Protein AF-A0A1R3USF9-F1 (afdb_monomer_lite)

pLDDT: mean 87.61, std 15.1, range [29.69, 98.56]

Foldseek 3Di:
DDDDDPPPDPDDDCPQPPLLLVLLVLQLVLLVVLLVPQVCWAFFWDFVPDHGPTHNQCPLNLQLNLLSLLLSCLSPVDPVSVVSSVVSLLSNLVCLQQQALSLLSNQQRNVLSNVLDPDPDCVSSLVSLLSNLVNQLVQQDPVQLARFGGQRVHDDRQKQFLSSLHRQLVSLVPGPPRDPSSNVSNLSNLVSNLVPQFPLAHGLGMDGSVRDPRPDPDPQFCLQSLLSSLNSVLVCLLSVNDPLPDSSNVSSLDPPADLFHARGNVDDPQTALLSNLSNLLSLLSSLVSRPDVVSSVSSNVSSVVSLCCQSPPAQDPSSNFGWRRWDQDPVGIDTRMGGSSSSSSSSNSSCCSSPSRPSNRD

Structure (mmCIF, N/CA/C/O backbone):
data_AF-A0A1R3USF9-F1
#
_entry.id   AF-A0A1R3USF9-F1
#
loop_
_atom_site.group_PDB
_atom_site.id
_atom_site.type_symbol
_atom_site.label_atom_id
_atom_site.label_alt_id
_atom_site.label_comp_id
_atom_site.label_asym_id
_atom_site.label_entity_id
_atom_site.label_seq_id
_atom_site.pdbx_PDB_ins_code
_atom_site.Cartn_x
_atom_site.Cartn_y
_atom_site.Cartn_z
_atom_site.occupancy
_atom_site.B_iso_or_equiv
_atom_site.auth_seq_id
_atom_site.auth_comp_id
_atom_site.auth_asym_id
_atom_site.auth_atom_id
_atom_site.pdbx_PDB_model_num
ATOM 1 N N . MET A 1 1 ? 24.257 -23.836 39.655 1.00 40.06 1 MET A N 1
ATOM 2 C CA . MET A 1 1 ? 23.508 -22.673 39.138 1.00 40.06 1 MET A CA 1
ATOM 3 C C . MET A 1 1 ? 23.418 -22.829 37.632 1.00 40.06 1 MET A C 1
ATOM 5 O O . MET A 1 1 ? 24.328 -22.418 36.928 1.00 40.06 1 MET A O 1
ATOM 9 N N . GLY A 1 2 ? 22.406 -23.563 37.172 1.00 29.69 2 GLY A N 1
ATOM 10 C CA . GLY A 1 2 ? 22.112 -23.720 35.750 1.00 29.69 2 GLY A CA 1
ATOM 11 C C . GLY A 1 2 ? 21.141 -22.626 35.336 1.00 29.69 2 GLY A C 1
ATOM 12 O O . GLY A 1 2 ? 20.119 -22.446 35.989 1.00 29.69 2 GLY A O 1
ATOM 13 N N . THR A 1 3 ? 21.494 -21.865 34.310 1.00 33.22 3 THR A N 1
ATOM 14 C CA . THR A 1 3 ? 20.609 -20.903 33.660 1.00 33.22 3 THR A CA 1
ATOM 15 C C . THR A 1 3 ? 19.904 -21.615 32.510 1.00 33.22 3 THR A C 1
ATOM 17 O O . THR A 1 3 ? 20.532 -21.999 31.523 1.00 33.22 3 THR A O 1
ATOM 20 N N . GLU A 1 4 ? 18.603 -21.843 32.677 1.00 31.78 4 GLU A N 1
ATOM 21 C CA . GLU A 1 4 ? 17.715 -22.371 31.642 1.00 31.78 4 GLU A CA 1
ATOM 22 C C . GLU A 1 4 ? 17.689 -21.418 30.440 1.00 31.78 4 GLU A C 1
ATOM 24 O O . GLU A 1 4 ? 17.395 -20.227 30.566 1.00 31.78 4 GLU A O 1
ATOM 29 N N . ARG A 1 5 ? 18.017 -21.950 29.259 1.00 32.91 5 ARG A N 1
ATOM 30 C CA . ARG A 1 5 ? 17.657 -21.340 27.979 1.00 32.91 5 ARG A CA 1
ATOM 31 C C . ARG A 1 5 ? 16.210 -21.722 27.707 1.00 32.91 5 ARG A C 1
ATOM 33 O O . ARG A 1 5 ? 15.913 -22.904 27.571 1.00 32.91 5 ARG A O 1
ATOM 40 N N . ASN A 1 6 ? 15.333 -20.730 27.621 1.00 31.12 6 ASN A N 1
ATOM 41 C CA . ASN A 1 6 ? 14.011 -20.922 27.040 1.00 31.12 6 ASN A CA 1
ATOM 42 C C . ASN A 1 6 ? 14.169 -21.098 25.525 1.00 31.12 6 ASN A C 1
ATOM 44 O O . ASN A 1 6 ? 14.187 -20.122 24.776 1.00 31.12 6 ASN A O 1
ATOM 48 N N . ASP A 1 7 ? 14.300 -22.350 25.096 1.00 30.41 7 ASP A N 1
ATOM 49 C CA . ASP A 1 7 ? 14.112 -22.753 23.707 1.00 30.41 7 ASP A CA 1
ATOM 50 C C . ASP A 1 7 ? 12.620 -22.643 23.366 1.00 30.41 7 ASP A C 1
ATOM 52 O O . ASP A 1 7 ? 11.810 -23.510 23.702 1.00 30.41 7 ASP A O 1
ATOM 56 N N . PHE A 1 8 ? 12.242 -21.564 22.678 1.00 31.56 8 PHE A N 1
ATOM 57 C CA . PHE A 1 8 ? 10.963 -21.488 21.978 1.00 31.56 8 PHE A CA 1
ATOM 58 C C . PHE A 1 8 ? 11.024 -22.401 20.751 1.00 31.56 8 PHE A C 1
ATOM 60 O O . PHE A 1 8 ? 11.370 -21.991 19.645 1.00 31.56 8 PHE A O 1
ATOM 67 N N . THR A 1 9 ? 10.690 -23.669 20.959 1.00 30.59 9 THR A N 1
ATOM 68 C CA . THR A 1 9 ? 10.385 -24.597 19.874 1.00 30.59 9 THR A CA 1
ATOM 69 C C . THR A 1 9 ? 8.968 -24.314 19.381 1.00 30.59 9 THR A C 1
ATOM 71 O O . THR A 1 9 ? 7.980 -24.611 20.047 1.00 30.59 9 THR A O 1
ATOM 74 N N . VAL A 1 10 ? 8.858 -23.717 18.193 1.00 37.78 10 VAL A N 1
ATOM 75 C CA . VAL A 1 10 ? 7.588 -23.613 17.465 1.00 37.78 10 VAL A CA 1
ATOM 76 C C . VAL A 1 10 ? 7.291 -24.989 16.869 1.00 37.78 10 VAL A C 1
ATOM 78 O O . VAL A 1 10 ? 7.739 -25.314 15.773 1.00 37.78 10 VAL A O 1
ATOM 81 N N . SER A 1 11 ? 6.588 -25.826 17.632 1.00 32.28 11 SER A N 1
ATOM 82 C CA . SER A 1 11 ? 5.926 -27.024 17.108 1.00 32.28 11 SER A CA 1
ATOM 83 C C . SER A 1 11 ? 4.476 -26.705 16.754 1.00 32.28 11 SER A C 1
ATOM 85 O O . SER A 1 11 ? 3.826 -25.899 17.416 1.00 32.28 11 SER A O 1
ATOM 87 N N . GLY A 1 12 ? 4.015 -27.307 15.658 1.00 37.16 12 GLY A N 1
ATOM 88 C CA . GLY A 1 12 ? 2.762 -27.002 14.985 1.00 37.16 12 GLY A CA 1
ATOM 89 C C . GLY A 1 12 ? 1.517 -27.250 15.833 1.00 37.16 12 GLY A C 1
ATOM 90 O O . GLY A 1 12 ? 1.203 -28.383 16.165 1.00 37.16 12 GLY A O 1
ATOM 91 N N . ASP A 1 13 ? 0.837 -26.150 16.128 1.00 33.81 13 ASP A N 1
ATOM 92 C CA . ASP A 1 13 ? -0.614 -25.954 16.149 1.00 33.81 13 ASP A CA 1
ATOM 93 C C . ASP A 1 13 ? -0.773 -24.430 16.244 1.00 33.81 13 ASP A C 1
ATOM 95 O O . ASP A 1 13 ? -0.615 -23.837 17.313 1.00 33.81 13 ASP A O 1
ATOM 99 N N . VAL A 1 14 ? -0.921 -23.750 15.099 1.00 43.66 14 VAL A N 1
ATOM 100 C CA . VAL A 1 14 ? -0.893 -22.277 15.045 1.00 43.66 14 VAL A CA 1
ATOM 101 C C . VAL A 1 14 ? -2.221 -21.744 15.571 1.00 43.66 14 VAL A C 1
ATOM 103 O O . VAL A 1 14 ? -3.125 -21.394 14.821 1.00 43.66 14 VAL A O 1
ATOM 106 N N . CYS A 1 15 ? -2.350 -21.686 16.893 1.00 46.53 15 CYS A N 1
ATOM 107 C CA . CYS A 1 15 ? -3.298 -20.783 17.514 1.00 46.53 15 CYS A CA 1
ATOM 108 C C . CYS A 1 15 ? -2.784 -19.368 17.232 1.00 46.53 15 CYS A C 1
ATOM 110 O O . CYS A 1 15 ? -1.814 -18.916 17.848 1.00 46.53 15 CYS A O 1
ATOM 112 N N . SER A 1 16 ? -3.380 -18.706 16.239 1.00 60.62 16 SER A N 1
ATOM 113 C CA . SER A 1 16 ? -3.098 -17.314 15.904 1.00 60.62 16 SER A CA 1
ATOM 114 C C . SER A 1 16 ? -3.071 -16.475 17.180 1.00 60.62 16 SER A C 1
ATOM 116 O O . SER A 1 16 ? -3.964 -16.608 18.026 1.00 60.62 16 SER A O 1
ATOM 118 N N . PRO A 1 17 ? -2.046 -15.634 17.390 1.00 81.38 17 PRO A N 1
ATOM 119 C CA . PRO A 1 17 ? -1.859 -15.032 18.694 1.00 81.38 17 PRO A CA 1
ATOM 120 C C . PRO A 1 17 ? -3.033 -14.102 19.020 1.00 81.38 17 PRO A C 1
ATOM 122 O O . PRO A 1 17 ? -3.248 -13.098 18.347 1.00 81.38 17 PRO A O 1
ATOM 125 N N . LEU A 1 18 ? -3.770 -14.409 20.095 1.00 86.12 18 LEU A N 1
ATOM 126 C CA . LEU A 1 18 ? -4.996 -13.704 20.510 1.00 86.12 18 LEU A CA 1
ATOM 127 C C . LEU A 1 18 ? -4.855 -12.174 20.593 1.00 86.12 18 LEU A C 1
ATOM 129 O O . LEU A 1 18 ? -5.838 -11.446 20.474 1.00 86.12 18 LEU A O 1
ATOM 133 N N . TRP A 1 19 ? -3.642 -11.667 20.822 1.00 92.06 19 TRP A N 1
ATOM 134 C CA . TRP A 1 19 ? -3.374 -10.231 20.827 1.00 92.06 19 TRP A CA 1
ATOM 135 C C . TRP A 1 19 ? -3.530 -9.587 19.443 1.00 92.06 19 TRP A C 1
ATOM 137 O O . TRP A 1 19 ? -3.965 -8.441 19.375 1.00 92.06 19 TRP A O 1
ATOM 147 N N . ALA A 1 20 ? -3.171 -10.295 18.367 1.00 93.88 20 ALA A N 1
ATOM 148 C CA . ALA A 1 20 ? -3.180 -9.767 17.006 1.00 93.88 20 ALA A CA 1
ATOM 149 C C . ALA A 1 20 ? -4.615 -9.626 16.520 1.00 93.88 20 ALA A C 1
ATOM 151 O O . ALA A 1 20 ? -4.990 -8.561 16.039 1.00 93.88 20 ALA A O 1
ATOM 152 N N . GLY A 1 21 ? -5.438 -10.648 16.781 1.00 94.31 21 GLY A N 1
ATOM 153 C CA . GLY A 1 21 ? -6.879 -10.594 16.545 1.00 94.31 21 GLY A CA 1
ATOM 154 C C . GLY A 1 21 ? -7.537 -9.420 17.276 1.00 94.31 21 GLY A C 1
ATOM 155 O O . GLY A 1 21 ? -8.214 -8.621 16.643 1.00 94.31 21 GLY A O 1
ATOM 156 N N . ARG A 1 22 ? -7.261 -9.230 18.577 1.00 93.62 22 ARG A N 1
ATOM 157 C CA . ARG A 1 22 ? -7.820 -8.093 19.337 1.00 93.62 22 ARG A CA 1
ATOM 158 C C . ARG A 1 22 ? -7.393 -6.728 18.795 1.00 93.62 22 ARG A C 1
ATOM 160 O O . ARG A 1 22 ? -8.217 -5.821 18.735 1.00 93.62 22 ARG A O 1
ATOM 167 N N . ALA A 1 23 ? -6.121 -6.571 18.427 1.00 95.12 23 ALA A N 1
ATOM 168 C CA . ALA A 1 23 ? -5.626 -5.325 17.845 1.00 95.12 23 ALA A CA 1
ATOM 169 C C . ALA A 1 23 ? -6.285 -5.044 16.484 1.00 95.12 23 ALA A C 1
ATOM 171 O O . ALA A 1 23 ? -6.718 -3.920 16.232 1.00 95.12 23 ALA A O 1
ATOM 172 N N . LEU A 1 24 ? -6.425 -6.077 15.646 1.00 96.56 24 LEU A N 1
ATOM 173 C CA . LEU A 1 24 ? -7.111 -5.986 14.360 1.00 96.56 24 LEU A CA 1
ATOM 174 C C . LEU A 1 24 ? -8.584 -5.603 14.545 1.00 96.56 24 LEU A C 1
ATOM 176 O O . LEU A 1 24 ? -9.052 -4.664 13.909 1.00 96.56 24 LEU A O 1
ATOM 180 N N . ASP A 1 25 ? -9.299 -6.267 15.452 1.00 95.06 25 ASP A N 1
ATOM 181 C CA . ASP A 1 25 ? -10.714 -5.996 15.723 1.00 95.06 25 ASP A CA 1
ATOM 182 C C . ASP A 1 25 ? -10.932 -4.555 16.229 1.00 95.06 25 ASP A C 1
ATOM 184 O O . ASP A 1 25 ? -11.886 -3.886 15.817 1.00 95.06 25 ASP A O 1
ATOM 188 N N . GLY A 1 26 ? -10.020 -4.035 17.062 1.00 95.00 26 GLY A N 1
ATOM 189 C CA . GLY A 1 26 ? -10.019 -2.632 17.490 1.00 95.00 26 GLY A CA 1
ATOM 190 C C . GLY A 1 26 ? -9.879 -1.666 16.310 1.00 95.00 26 GLY A C 1
ATOM 191 O O . GLY A 1 26 ? -10.729 -0.791 16.120 1.00 95.00 26 GLY A O 1
ATOM 192 N N . LEU A 1 27 ? -8.870 -1.891 15.465 1.00 96.25 27 LEU A N 1
ATOM 193 C CA . LEU A 1 27 ? -8.591 -1.060 14.294 1.00 96.25 27 LEU A CA 1
ATOM 194 C C . LEU A 1 27 ? -9.762 -1.064 13.297 1.00 96.25 27 LEU A C 1
ATOM 196 O O . LEU A 1 27 ? -10.206 -0.011 12.839 1.00 96.25 27 LEU A O 1
ATOM 200 N N . LEU A 1 28 ? -10.342 -2.235 13.016 1.00 96.75 28 LEU A N 1
ATOM 201 C CA . LEU A 1 28 ? -11.493 -2.380 12.115 1.00 96.75 28 LEU A CA 1
ATOM 202 C C . LEU A 1 28 ? -12.791 -1.799 12.699 1.00 96.75 28 LEU A C 1
ATOM 204 O O . LEU A 1 28 ? -13.669 -1.341 11.955 1.00 96.75 28 LEU A O 1
ATOM 208 N N . SER A 1 29 ? -12.914 -1.759 14.026 1.00 94.88 29 SER A N 1
ATOM 209 C CA . SER A 1 29 ? -13.986 -1.016 14.694 1.00 94.88 29 SER A CA 1
ATOM 210 C C . SER A 1 29 ? -13.829 0.492 14.467 1.00 94.88 29 SER A C 1
ATOM 212 O O . SER A 1 29 ? -14.820 1.175 14.200 1.00 94.88 29 SER A O 1
ATOM 214 N N . GLY A 1 30 ? -12.595 1.010 14.499 1.00 93.56 30 GLY A N 1
ATOM 215 C CA . GLY A 1 30 ? -12.256 2.379 14.094 1.00 93.56 30 GLY A CA 1
ATOM 216 C C . GLY A 1 30 ? -12.623 2.677 12.639 1.00 93.56 30 GLY A C 1
ATOM 217 O O . GLY A 1 30 ? -13.315 3.658 12.364 1.00 93.56 30 GLY A O 1
ATOM 218 N N . VAL A 1 31 ? -12.268 1.773 11.719 1.00 94.81 31 VAL A N 1
ATOM 219 C CA . VAL A 1 31 ? -12.659 1.844 10.296 1.00 94.81 31 VAL A CA 1
ATOM 220 C C . VAL A 1 31 ? -14.175 1.941 10.142 1.00 94.81 31 VAL A C 1
ATOM 222 O O . VAL A 1 31 ? -14.661 2.751 9.357 1.00 94.81 31 VAL A O 1
ATOM 225 N N . THR A 1 32 ? -14.938 1.168 10.917 1.00 94.56 32 THR A N 1
ATOM 226 C CA . THR A 1 32 ? -16.408 1.200 10.875 1.00 94.56 32 THR A CA 1
ATOM 227 C C . THR A 1 32 ? -16.971 2.548 11.313 1.00 94.56 32 THR A C 1
ATOM 229 O O . THR A 1 32 ? -17.840 3.089 10.627 1.00 94.56 32 THR A O 1
ATOM 232 N N . ARG A 1 33 ? -16.437 3.131 12.396 1.00 92.50 33 ARG A N 1
ATOM 233 C CA . ARG A 1 33 ? -16.822 4.480 12.846 1.00 92.50 33 ARG A CA 1
ATOM 234 C C . ARG A 1 33 ? -16.482 5.539 11.798 1.00 92.50 33 ARG A C 1
ATOM 236 O O . ARG A 1 33 ? -17.339 6.345 11.451 1.00 92.50 33 ARG A O 1
ATOM 243 N N . SER A 1 34 ? -15.263 5.505 11.258 1.00 92.44 34 SER A N 1
ATOM 244 C CA . SER A 1 34 ? -14.810 6.457 10.239 1.00 92.44 34 SER A CA 1
ATOM 245 C C . SER A 1 34 ? -15.636 6.353 8.955 1.00 92.44 34 SER A C 1
ATOM 247 O O . SER A 1 34 ? -16.053 7.372 8.417 1.00 92.44 34 SER A O 1
ATOM 249 N N . HIS A 1 35 ? -15.935 5.139 8.481 1.00 93.94 35 HIS A N 1
ATOM 250 C CA . HIS A 1 35 ? -16.692 4.933 7.244 1.00 93.94 35 HIS A CA 1
ATOM 251 C C . HIS A 1 35 ? -18.083 5.578 7.286 1.00 93.94 35 HIS A C 1
ATOM 253 O O . HIS A 1 35 ? -18.495 6.183 6.298 1.00 93.94 35 HIS A O 1
ATOM 259 N N . ALA A 1 36 ? -18.772 5.511 8.430 1.00 90.56 36 ALA A N 1
ATOM 260 C CA . ALA A 1 36 ? -20.096 6.109 8.601 1.00 90.56 36 ALA A CA 1
ATOM 261 C C . ALA A 1 36 ? -20.099 7.647 8.491 1.00 90.56 36 ALA A C 1
ATOM 263 O O . ALA A 1 36 ? -21.109 8.211 8.086 1.00 90.56 36 ALA A O 1
ATOM 264 N N . GLY A 1 37 ? -18.991 8.317 8.833 1.00 89.38 37 GLY A N 1
ATOM 265 C CA . GLY A 1 37 ? -18.880 9.783 8.840 1.00 89.38 37 GLY A CA 1
ATOM 266 C C . GLY A 1 37 ? -18.173 10.395 7.626 1.00 89.38 37 GLY A C 1
ATOM 267 O O . GLY A 1 37 ? -17.934 11.597 7.607 1.00 89.38 37 GLY A O 1
ATOM 268 N N . LEU A 1 38 ? -17.776 9.590 6.635 1.00 92.62 38 LEU A N 1
ATOM 269 C CA . LEU A 1 38 ? -16.998 10.066 5.485 1.00 92.62 38 LEU A CA 1
ATOM 270 C C . LEU A 1 38 ? -17.853 10.499 4.285 1.00 92.62 38 LEU A C 1
ATOM 272 O O . LEU A 1 38 ? -17.296 11.039 3.330 1.00 92.62 38 LEU A O 1
ATOM 276 N N . ASP A 1 39 ? -19.168 10.263 4.296 1.00 89.06 39 ASP A N 1
ATOM 277 C CA . ASP A 1 39 ? -20.106 10.653 3.227 1.00 89.06 39 ASP A CA 1
ATOM 278 C C . ASP A 1 39 ? -19.622 10.276 1.810 1.00 89.06 39 ASP A C 1
ATOM 280 O O . ASP A 1 39 ? -19.634 11.078 0.872 1.00 89.06 39 ASP A O 1
ATOM 284 N N . GLY A 1 40 ? -19.115 9.047 1.657 1.00 88.56 40 GLY A N 1
ATOM 285 C CA . GLY A 1 40 ? -18.588 8.531 0.386 1.00 88.56 40 GLY A CA 1
ATOM 286 C C . GLY A 1 40 ? -17.229 9.107 -0.035 1.00 88.56 40 GLY A C 1
ATOM 287 O O . GLY A 1 40 ? -16.750 8.821 -1.132 1.00 88.56 40 GLY A O 1
ATOM 288 N N . ARG A 1 41 ? -16.585 9.914 0.813 1.00 96.19 41 ARG A N 1
ATOM 289 C CA . ARG A 1 41 ? -15.216 10.401 0.609 1.00 96.19 41 ARG A CA 1
ATOM 290 C C . ARG A 1 41 ? -14.198 9.387 1.122 1.00 96.19 41 ARG A C 1
ATOM 292 O O . ARG A 1 41 ? -14.487 8.506 1.925 1.00 96.19 41 ARG A O 1
ATOM 299 N N . PHE A 1 42 ? -12.964 9.559 0.676 1.00 97.81 42 PHE A N 1
ATOM 300 C CA . PHE A 1 42 ? -11.831 8.741 1.078 1.00 97.81 42 PHE A CA 1
ATOM 301 C C . PHE A 1 42 ? -10.963 9.504 2.083 1.00 97.81 42 PHE A C 1
ATOM 303 O O . PHE A 1 42 ? -10.598 10.648 1.793 1.00 97.81 42 PHE A O 1
ATOM 310 N N . PRO A 1 43 ? -10.596 8.905 3.223 1.00 96.94 43 PRO A N 1
ATOM 311 C CA . PRO A 1 43 ? -9.715 9.534 4.195 1.00 96.94 43 PRO A CA 1
ATOM 312 C C . PRO A 1 43 ? -8.268 9.579 3.680 1.00 96.94 43 PRO A C 1
ATOM 314 O O . PRO A 1 43 ? -7.842 8.718 2.909 1.00 96.94 43 PRO A O 1
ATOM 317 N N . LEU A 1 44 ? -7.511 10.592 4.105 1.00 95.25 44 LEU A N 1
ATOM 318 C CA . LEU A 1 44 ? -6.060 10.673 3.911 1.00 95.25 44 LEU A CA 1
ATOM 319 C C . LEU A 1 44 ? -5.354 10.609 5.266 1.00 95.25 44 LEU A C 1
ATOM 321 O O . LEU A 1 44 ? -4.651 9.645 5.557 1.00 95.25 44 LEU A O 1
ATOM 325 N N . TYR A 1 45 ? -5.553 11.637 6.088 1.00 95.06 45 TYR A N 1
ATOM 326 C CA . TYR A 1 45 ? -4.981 11.745 7.425 1.00 95.06 45 TYR A CA 1
ATOM 327 C C . TYR A 1 45 ? -5.872 12.611 8.320 1.00 95.06 45 TYR A C 1
ATOM 329 O O . TYR A 1 45 ? -6.726 13.353 7.824 1.00 95.06 45 TYR A O 1
ATOM 337 N N . ARG A 1 46 ? -5.657 12.543 9.630 1.00 93.12 46 ARG A N 1
ATOM 338 C CA . ARG A 1 46 ? -6.242 13.461 10.612 1.00 93.12 46 ARG A CA 1
ATOM 339 C C . ARG A 1 46 ? -5.278 13.713 11.756 1.00 93.12 46 ARG A C 1
ATOM 341 O O . ARG A 1 46 ? -4.488 12.842 12.107 1.00 93.12 46 ARG A O 1
ATOM 348 N N . THR A 1 47 ? -5.381 14.876 12.376 1.00 88.88 47 THR A N 1
ATOM 349 C CA . THR A 1 47 ? -4.817 15.085 13.713 1.00 88.88 47 THR A CA 1
ATOM 350 C C . THR A 1 47 ? -5.785 14.500 14.737 1.00 88.88 47 THR A C 1
ATOM 352 O O . THR A 1 47 ? -7.001 14.574 14.550 1.00 88.88 47 THR A O 1
ATOM 355 N N . VAL A 1 48 ? -5.273 13.917 15.823 1.00 81.00 48 VAL A N 1
ATOM 356 C CA . VAL A 1 48 ? -6.121 13.364 16.891 1.00 81.00 48 VAL A CA 1
ATOM 357 C C . VAL A 1 48 ? -7.091 14.437 17.403 1.00 81.00 48 VAL A C 1
ATOM 359 O O . VAL A 1 48 ? -6.681 15.548 17.736 1.00 81.00 48 VAL A O 1
ATOM 362 N N . GLY A 1 49 ? -8.384 14.105 17.446 1.00 81.62 49 GLY A N 1
ATOM 363 C CA . GLY A 1 49 ? -9.452 15.027 17.849 1.00 81.62 49 GLY A CA 1
ATOM 364 C C . GLY A 1 49 ? -9.984 15.942 16.738 1.00 81.62 49 GLY A C 1
ATOM 365 O O . GLY A 1 49 ? -10.855 16.762 17.016 1.00 81.62 49 GLY A O 1
ATOM 366 N N . GLN A 1 50 ? -9.495 15.812 15.501 1.00 89.94 50 GLN A N 1
ATOM 367 C CA . GLN A 1 50 ? -9.995 16.535 14.328 1.00 89.94 50 GLN A CA 1
ATOM 368 C C . GLN A 1 50 ? -10.639 15.591 13.304 1.00 89.94 50 GLN A C 1
ATOM 370 O O . GLN A 1 50 ? -10.403 14.379 13.306 1.00 89.94 50 GLN A O 1
ATOM 375 N N . ASP A 1 51 ? -11.436 16.168 12.404 1.00 91.75 51 ASP A N 1
ATOM 376 C CA . ASP A 1 51 ? -12.030 15.447 11.280 1.00 91.75 51 ASP A CA 1
ATOM 377 C C . ASP A 1 51 ? -10.972 14.980 10.271 1.00 91.75 51 ASP A C 1
ATOM 379 O O . ASP A 1 51 ? -9.883 15.547 10.142 1.00 91.75 51 ASP A O 1
ATOM 383 N N . TRP A 1 52 ? -11.323 13.949 9.500 1.00 94.94 52 TRP A N 1
ATOM 384 C CA . TRP A 1 52 ? -10.486 13.463 8.410 1.00 94.94 52 TRP A CA 1
ATOM 385 C C . TRP A 1 52 ? -10.315 14.508 7.311 1.00 94.94 52 TRP A C 1
ATOM 387 O O . TRP A 1 52 ? -11.275 14.917 6.650 1.00 94.94 52 TRP A O 1
ATOM 397 N N . VAL A 1 53 ? -9.057 14.820 6.999 1.00 95.19 53 VAL A N 1
ATOM 398 C CA . VAL A 1 53 ? -8.719 15.371 5.690 1.00 95.19 53 VAL A CA 1
ATOM 399 C C . VAL A 1 53 ? -9.021 14.286 4.664 1.00 95.19 53 VAL A C 1
ATOM 401 O O . VAL A 1 53 ? -8.455 13.193 4.706 1.00 95.19 53 VAL A O 1
ATOM 404 N N . SER A 1 54 ? -9.952 14.572 3.755 1.00 96.12 54 SER A N 1
ATOM 405 C CA . SER A 1 54 ? -10.518 13.572 2.849 1.00 96.12 54 SER A CA 1
ATOM 406 C C . SER A 1 54 ? -10.604 14.057 1.403 1.00 96.12 54 SER A C 1
ATOM 408 O O . SER A 1 54 ? -10.766 15.246 1.112 1.00 96.12 54 SER A O 1
ATOM 410 N N . SER A 1 55 ? -10.554 13.115 0.465 1.00 95.31 55 SER A N 1
ATOM 411 C CA . SER A 1 55 ? -10.652 13.339 -0.977 1.00 95.31 55 SER A CA 1
ATOM 412 C C . SER A 1 55 ? -11.918 12.712 -1.543 1.00 95.31 55 SER A C 1
ATOM 414 O O . SER A 1 55 ? -12.282 11.596 -1.190 1.00 95.31 55 SER A O 1
ATOM 416 N N . ARG A 1 56 ? -12.556 13.392 -2.502 1.00 95.12 56 ARG A N 1
ATOM 417 C CA . ARG A 1 56 ? -13.684 12.816 -3.257 1.00 95.12 56 ARG A CA 1
ATOM 418 C C . ARG A 1 56 ? -13.273 11.644 -4.144 1.00 95.12 56 ARG A C 1
ATOM 420 O O . ARG A 1 56 ? -14.102 10.807 -4.455 1.00 95.12 56 ARG A O 1
ATOM 427 N N . ARG A 1 57 ? -12.014 11.617 -4.588 1.00 94.38 57 ARG A N 1
ATOM 428 C CA . ARG A 1 57 ? -11.509 10.605 -5.524 1.00 94.38 57 ARG A CA 1
ATOM 429 C C . ARG A 1 57 ? -10.550 9.618 -4.872 1.00 94.38 57 ARG A C 1
ATOM 431 O O . ARG A 1 57 ? -10.044 8.778 -5.581 1.00 94.38 57 ARG A O 1
ATOM 438 N N . GLY A 1 58 ? -10.206 9.714 -3.589 1.00 94.62 58 GLY A N 1
ATOM 439 C CA . GLY A 1 58 ? -9.210 8.803 -2.996 1.00 94.62 58 GLY A CA 1
ATOM 440 C C . GLY A 1 58 ? -7.781 9.313 -2.977 1.00 94.62 58 GLY A C 1
ATOM 441 O O . GLY A 1 58 ? -7.096 9.093 -1.990 1.00 94.62 58 GLY A O 1
ATOM 442 N N . SER A 1 59 ? -7.342 10.059 -3.998 1.00 94.44 59 SER A N 1
ATOM 443 C CA . SER A 1 59 ? -5.904 10.330 -4.186 1.00 94.44 59 SER A CA 1
ATOM 444 C C . SER A 1 59 ? -5.107 9.015 -4.325 1.00 94.44 59 SER A C 1
ATOM 446 O O . SER A 1 59 ? -5.688 7.958 -4.570 1.00 94.44 59 SER A O 1
ATOM 448 N N . TRP A 1 60 ? -3.785 9.059 -4.154 1.00 94.19 60 TRP A N 1
ATOM 449 C CA . TRP A 1 60 ? -2.920 7.873 -4.159 1.00 94.19 60 TRP A CA 1
ATOM 450 C C . TRP A 1 60 ? -3.242 6.873 -3.030 1.00 94.19 60 TRP A C 1
ATOM 452 O O . TRP A 1 60 ? -2.895 5.702 -3.135 1.00 94.19 60 TRP A O 1
ATOM 462 N N . THR A 1 61 ? -3.938 7.310 -1.974 1.00 96.19 61 THR A N 1
ATOM 463 C CA . THR A 1 61 ? -4.280 6.495 -0.796 1.00 96.19 61 THR A CA 1
ATOM 464 C C . THR A 1 61 ? -5.609 5.747 -0.917 1.00 96.19 61 THR A C 1
ATOM 466 O O . THR A 1 61 ? -5.959 4.972 -0.026 1.00 96.19 61 THR A O 1
ATOM 469 N N . GLY A 1 62 ? -6.370 5.954 -2.000 1.00 97.62 62 GLY A N 1
ATOM 470 C CA . GLY A 1 62 ? -7.693 5.342 -2.171 1.00 97.62 62 GLY A CA 1
ATOM 471 C C . GLY A 1 62 ? -7.666 3.809 -2.116 1.00 97.62 62 GLY A C 1
ATOM 472 O O . GLY A 1 62 ? -8.579 3.194 -1.559 1.00 97.62 62 GLY A O 1
ATOM 473 N N . GLY A 1 63 ? -6.587 3.199 -2.618 1.00 98.00 63 GLY A N 1
ATOM 474 C CA . GLY A 1 63 ? -6.369 1.752 -2.548 1.00 98.00 63 GLY A CA 1
ATOM 475 C C . GLY A 1 63 ? -6.229 1.228 -1.118 1.00 98.00 63 GLY A C 1
ATOM 476 O O . GLY A 1 63 ? -6.792 0.187 -0.801 1.00 98.00 63 GLY A O 1
ATOM 477 N N . MET A 1 64 ? -5.570 1.978 -0.228 1.00 98.25 64 MET A N 1
ATOM 478 C CA . MET A 1 64 ? -5.382 1.606 1.181 1.00 98.25 64 MET A CA 1
ATOM 479 C C . MET A 1 64 ? -6.693 1.646 1.961 1.00 98.25 64 MET A C 1
ATOM 481 O O . MET A 1 64 ? -7.000 0.712 2.698 1.00 98.25 64 MET A O 1
ATOM 485 N N . TRP A 1 65 ? -7.508 2.688 1.756 1.00 98.56 65 TRP A N 1
ATOM 486 C CA . TRP A 1 65 ? -8.843 2.742 2.358 1.00 98.56 65 TRP A CA 1
ATOM 487 C C . TRP A 1 65 ? -9.709 1.572 1.888 1.00 98.56 65 TRP A C 1
ATOM 489 O O . TRP A 1 65 ? -10.326 0.877 2.690 1.00 98.56 65 TRP A O 1
ATOM 499 N N . THR A 1 66 ? -9.702 1.308 0.583 1.00 98.38 66 THR A N 1
ATOM 500 C CA . THR A 1 66 ? -10.430 0.180 -0.006 1.00 98.38 66 THR A CA 1
ATOM 501 C C . THR A 1 66 ? -9.931 -1.156 0.551 1.00 98.38 66 THR A C 1
ATOM 503 O O . THR A 1 66 ? -10.732 -2.023 0.892 1.00 98.38 66 THR A O 1
ATOM 506 N N . GLY A 1 67 ? -8.615 -1.313 0.703 1.00 98.19 67 GLY A N 1
ATOM 507 C CA . GLY A 1 67 ? -7.991 -2.482 1.314 1.00 98.19 67 GLY A CA 1
ATOM 508 C C . GLY A 1 67 ? -8.424 -2.698 2.766 1.00 98.19 67 GLY A C 1
ATOM 509 O O . GLY A 1 67 ? -8.777 -3.818 3.124 1.00 98.19 67 GLY A O 1
ATOM 510 N N . LEU A 1 68 ? -8.505 -1.640 3.583 1.00 98.19 68 LEU A N 1
ATOM 511 C CA . LEU A 1 68 ? -9.046 -1.721 4.949 1.00 98.19 68 LEU A CA 1
ATOM 512 C C . LEU A 1 68 ? -10.484 -2.245 4.971 1.00 98.19 68 LEU A C 1
ATOM 514 O O . LEU A 1 68 ? -10.826 -3.089 5.800 1.00 98.19 68 LEU A O 1
ATOM 518 N N . LEU A 1 69 ? -11.327 -1.784 4.043 1.00 98.44 69 LEU A N 1
ATOM 519 C CA . LEU A 1 69 ? -12.705 -2.265 3.936 1.00 98.44 69 LEU A CA 1
ATOM 520 C C . LEU A 1 69 ? -12.764 -3.739 3.513 1.00 98.44 69 LEU A C 1
ATOM 522 O O . LEU A 1 69 ? -13.611 -4.469 4.029 1.00 98.44 69 LEU A O 1
ATOM 526 N N . TRP A 1 70 ? -11.855 -4.201 2.647 1.00 98.44 70 TRP A N 1
ATOM 527 C CA . TRP A 1 70 ? -11.741 -5.622 2.303 1.00 98.44 70 TRP A CA 1
ATOM 528 C C . TRP A 1 70 ? -11.250 -6.479 3.468 1.00 98.44 70 TRP A C 1
ATOM 530 O O . TRP A 1 70 ? -11.832 -7.533 3.708 1.00 98.44 70 TRP A O 1
ATOM 540 N N . ILE A 1 71 ? -10.254 -6.024 4.237 1.00 98.50 71 ILE A N 1
ATOM 541 C CA . ILE A 1 71 ? -9.803 -6.719 5.456 1.00 98.50 71 ILE A CA 1
ATOM 542 C C . ILE A 1 71 ? -10.959 -6.819 6.461 1.00 98.50 71 ILE A C 1
ATOM 544 O O . ILE A 1 71 ? -11.195 -7.881 7.033 1.00 98.50 71 ILE A O 1
ATOM 548 N N . ARG A 1 72 ? -11.757 -5.755 6.620 1.00 97.81 72 ARG A N 1
ATOM 549 C CA . ARG A 1 72 ? -12.970 -5.789 7.451 1.00 97.81 72 ARG A CA 1
ATOM 550 C C . ARG A 1 72 ? -14.000 -6.801 6.949 1.00 97.81 72 ARG A C 1
ATOM 552 O O . ARG A 1 72 ? -14.588 -7.527 7.750 1.00 97.81 72 ARG A O 1
ATOM 559 N N . ALA A 1 73 ? -14.235 -6.847 5.640 1.00 97.69 73 ALA A N 1
ATOM 560 C CA . ALA A 1 73 ? -15.159 -7.798 5.033 1.00 97.69 73 ALA A CA 1
ATOM 561 C C . ALA A 1 73 ? -14.689 -9.250 5.229 1.00 97.69 73 ALA A C 1
ATOM 563 O O . ALA A 1 73 ? -15.488 -10.093 5.628 1.00 97.69 73 ALA A O 1
ATOM 56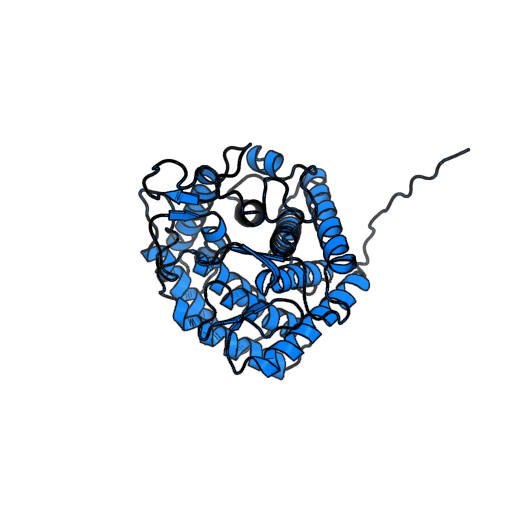4 N N . LEU A 1 74 ? -13.392 -9.517 5.044 1.00 96.75 74 LEU A N 1
ATOM 565 C CA . LEU A 1 74 ? -12.759 -10.810 5.322 1.00 96.75 74 LEU A CA 1
ATOM 566 C C . LEU A 1 74 ? -12.919 -11.222 6.786 1.00 96.75 74 LEU A C 1
ATOM 568 O O . LEU A 1 74 ? -13.316 -12.347 7.070 1.00 96.75 74 LEU A O 1
ATOM 572 N N . ARG A 1 75 ? -12.653 -10.295 7.712 1.00 95.62 75 ARG A N 1
ATOM 573 C CA . ARG A 1 75 ? -12.697 -10.562 9.153 1.00 95.62 75 ARG A CA 1
ATOM 574 C C . ARG A 1 75 ? -14.107 -10.832 9.673 1.00 95.62 75 ARG A C 1
ATOM 576 O O . ARG A 1 75 ? -14.286 -11.671 10.547 1.00 95.62 75 ARG A O 1
ATOM 583 N N . SER A 1 76 ? -15.095 -10.093 9.176 1.00 95.12 76 SER A N 1
ATOM 584 C CA . SER A 1 76 ? -16.471 -10.148 9.690 1.00 95.12 76 SER A CA 1
ATOM 585 C C . SER A 1 76 ? -17.368 -11.156 8.975 1.00 95.12 76 SER A C 1
ATOM 587 O O . SER A 1 76 ? -18.337 -11.622 9.568 1.00 95.12 76 SER A O 1
ATOM 589 N N . GLY A 1 77 ? 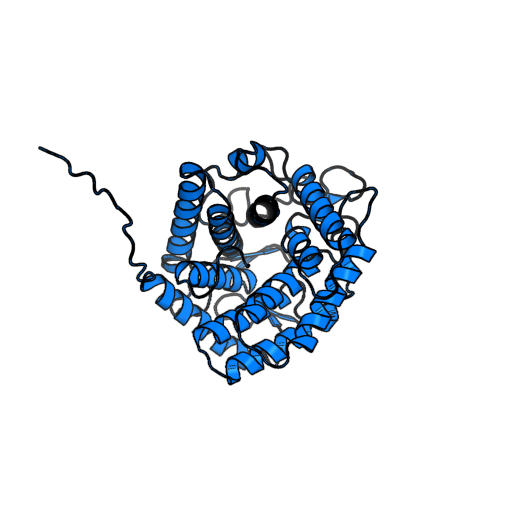-17.107 -11.444 7.695 1.00 94.06 77 GLY A N 1
ATOM 590 C CA . GLY A 1 77 ? -18.020 -12.211 6.844 1.00 94.06 77 GLY A CA 1
ATOM 591 C C . GLY A 1 77 ? -19.366 -11.521 6.569 1.00 94.06 77 GLY A C 1
ATOM 592 O O . GLY A 1 77 ? -20.248 -12.136 5.975 1.00 94.06 77 GLY A O 1
ATOM 593 N N . ASP A 1 78 ? -19.543 -10.261 6.984 1.00 96.00 78 ASP A N 1
ATOM 594 C CA . ASP A 1 78 ? -20.811 -9.539 6.866 1.00 96.00 78 ASP A CA 1
ATOM 595 C C . ASP A 1 78 ? -21.052 -9.085 5.409 1.00 96.00 78 ASP A C 1
ATOM 597 O O . ASP A 1 78 ? -20.235 -8.331 4.856 1.00 96.00 78 ASP A O 1
ATOM 601 N N . PRO A 1 79 ? -22.179 -9.474 4.775 1.00 95.81 79 PRO A N 1
ATOM 602 C CA . PRO A 1 79 ? -22.545 -9.013 3.437 1.00 95.81 79 PRO A CA 1
ATOM 603 C C . PRO A 1 79 ? -22.577 -7.485 3.278 1.00 95.81 79 PRO A C 1
ATOM 605 O O . PRO A 1 79 ? -22.257 -6.980 2.199 1.00 95.81 79 PRO A O 1
ATOM 608 N N . LEU A 1 80 ? -22.914 -6.730 4.330 1.00 96.12 80 LEU A N 1
ATOM 609 C CA . LEU A 1 80 ? -22.881 -5.267 4.307 1.00 96.12 80 LEU A CA 1
ATOM 610 C C . LEU A 1 80 ? -21.449 -4.745 4.153 1.00 96.12 80 LEU A C 1
ATOM 612 O O . LEU A 1 80 ? -21.204 -3.849 3.343 1.00 96.12 80 LEU A O 1
ATOM 616 N N . HIS A 1 81 ? -20.487 -5.321 4.879 1.00 97.25 81 HIS A N 1
ATOM 617 C CA . HIS A 1 81 ? -19.081 -4.938 4.753 1.00 97.25 81 HIS A CA 1
ATOM 618 C C . HIS A 1 81 ? -18.523 -5.279 3.371 1.00 97.25 81 HIS A C 1
ATOM 620 O O . HIS A 1 81 ? -17.783 -4.472 2.805 1.00 97.25 81 HIS A O 1
ATOM 626 N N . VAL A 1 82 ? -18.926 -6.418 2.797 1.00 96.94 82 VAL A N 1
ATOM 627 C CA . VAL A 1 82 ? -18.605 -6.769 1.405 1.00 96.94 82 VAL A CA 1
ATOM 628 C C . VAL A 1 82 ? -19.169 -5.718 0.447 1.00 96.94 82 VAL A C 1
ATOM 630 O O . VAL A 1 82 ? -18.435 -5.204 -0.394 1.00 96.94 82 VAL A O 1
ATOM 633 N N . SER A 1 83 ? -20.446 -5.350 0.586 1.00 95.94 83 SER A N 1
ATOM 634 C CA . SER A 1 83 ? -21.085 -4.336 -0.264 1.00 95.94 83 SER A CA 1
ATOM 635 C C . SER A 1 83 ? -20.387 -2.974 -0.178 1.00 95.94 83 SER A C 1
ATOM 637 O O . SER A 1 83 ? -20.171 -2.329 -1.202 1.00 95.94 83 SER A O 1
ATOM 639 N N . GLN A 1 84 ? -20.001 -2.543 1.025 1.00 96.69 84 GLN A N 1
ATOM 640 C CA . GLN A 1 84 ? -19.276 -1.287 1.240 1.00 96.69 84 GLN A CA 1
ATOM 641 C C . GLN A 1 84 ? -17.877 -1.321 0.608 1.00 96.69 84 GLN A C 1
ATOM 643 O O . GLN A 1 84 ? -17.485 -0.375 -0.074 1.00 96.69 84 GLN A O 1
ATOM 648 N N . ALA A 1 85 ? -17.133 -2.419 0.783 1.00 97.50 85 ALA A N 1
ATOM 649 C CA . ALA A 1 85 ? -15.816 -2.584 0.170 1.00 97.50 85 ALA A CA 1
ATOM 650 C C . ALA A 1 85 ? -15.897 -2.560 -1.365 1.00 97.50 85 ALA A C 1
ATOM 652 O O . ALA A 1 85 ? -15.083 -1.902 -2.011 1.00 97.50 85 ALA A O 1
ATOM 653 N N . ARG A 1 86 ? -16.915 -3.209 -1.948 1.00 96.38 86 ARG A N 1
ATOM 654 C CA . ARG A 1 86 ? -17.180 -3.180 -3.394 1.00 96.38 86 ARG A CA 1
ATOM 655 C C . ARG A 1 86 ? -17.450 -1.774 -3.911 1.00 96.38 86 ARG A C 1
ATOM 657 O O . ARG A 1 86 ? -16.770 -1.348 -4.835 1.00 96.38 86 ARG A O 1
ATOM 664 N N . GLN A 1 87 ? -18.383 -1.051 -3.293 1.00 95.44 87 GLN A N 1
ATOM 665 C CA . GLN A 1 87 ? -18.758 0.299 -3.723 1.00 95.44 87 GLN A CA 1
ATOM 666 C C . GLN A 1 87 ? -17.544 1.240 -3.764 1.00 95.44 87 GLN A C 1
ATOM 668 O O . GLN A 1 87 ? -17.353 1.994 -4.718 1.00 95.44 87 GLN A O 1
ATOM 673 N N . VAL A 1 88 ? -16.700 1.185 -2.732 1.00 97.31 88 VAL A N 1
ATOM 674 C CA . VAL A 1 88 ? -15.497 2.023 -2.643 1.00 97.31 88 VAL A CA 1
ATOM 675 C C . VAL A 1 88 ? -14.419 1.566 -3.634 1.00 97.31 88 VAL A C 1
ATOM 677 O O . VAL A 1 88 ? -13.753 2.411 -4.229 1.00 97.31 88 VAL A O 1
ATOM 680 N N . HIS A 1 89 ? -14.279 0.257 -3.868 1.00 97.06 89 HIS A N 1
ATOM 681 C CA . HIS A 1 89 ? -13.367 -0.292 -4.876 1.00 97.06 89 HIS A CA 1
ATOM 682 C C . HIS A 1 89 ? -13.769 0.155 -6.288 1.00 97.06 89 HIS A C 1
ATOM 684 O O . HIS A 1 89 ? -12.925 0.645 -7.034 1.00 97.06 89 HIS A O 1
ATOM 690 N N . GLU A 1 90 ? -15.049 0.067 -6.645 1.00 95.25 90 GLU A N 1
ATOM 691 C CA . GLU A 1 90 ? -15.563 0.512 -7.948 1.00 95.25 90 GLU A CA 1
ATOM 692 C C . GLU A 1 90 ? -15.270 2.003 -8.190 1.00 95.25 90 GLU A C 1
ATOM 694 O O . GLU A 1 90 ? -14.829 2.388 -9.272 1.00 95.25 90 GLU A O 1
ATOM 699 N N . ALA A 1 91 ? -15.374 2.845 -7.156 1.00 95.88 91 ALA A N 1
ATOM 700 C CA . ALA A 1 91 ? -15.037 4.267 -7.252 1.00 95.88 91 ALA A CA 1
ATOM 701 C C . ALA A 1 91 ? -13.549 4.553 -7.575 1.00 95.88 91 ALA A C 1
ATOM 703 O O . ALA A 1 91 ? -13.220 5.664 -8.007 1.00 95.88 91 ALA A O 1
ATOM 704 N N . LEU A 1 92 ? -12.643 3.576 -7.422 1.00 96.69 92 LEU A N 1
ATOM 705 C CA . LEU A 1 92 ? -11.237 3.714 -7.823 1.00 96.69 92 LEU A CA 1
ATOM 706 C C . LEU A 1 92 ? -11.040 3.716 -9.343 1.00 96.69 92 LEU A C 1
ATOM 708 O O . LEU A 1 92 ? -9.983 4.156 -9.797 1.00 96.69 92 LEU A O 1
ATOM 712 N N . GLU A 1 93 ? -12.029 3.291 -10.140 1.00 95.56 93 GLU A N 1
ATOM 713 C CA . GLU A 1 93 ? -11.946 3.241 -11.610 1.00 95.56 93 GLU A CA 1
ATOM 714 C C . GLU A 1 93 ? -11.491 4.576 -12.223 1.00 95.56 93 GLU A C 1
ATOM 716 O O . GLU A 1 93 ? -10.760 4.600 -13.217 1.00 95.56 93 GLU A O 1
ATOM 721 N N . VAL A 1 94 ? -11.809 5.693 -11.560 1.00 95.94 94 VAL A N 1
ATOM 722 C CA . VAL A 1 94 ? -11.389 7.052 -11.927 1.00 95.94 94 VAL A CA 1
ATOM 723 C C . VAL A 1 94 ? -9.859 7.256 -11.976 1.00 95.94 94 VAL A C 1
ATOM 725 O O . VAL A 1 94 ? -9.396 8.292 -12.462 1.00 95.94 94 VAL A O 1
ATOM 728 N N . TRP A 1 95 ? -9.064 6.312 -11.462 1.00 97.50 95 TRP A N 1
ATOM 729 C CA . TRP A 1 95 ? -7.594 6.313 -11.507 1.00 97.50 95 TRP A CA 1
ATOM 730 C C . TRP A 1 95 ? -6.993 5.342 -12.520 1.00 97.50 95 TRP A C 1
ATOM 732 O O . TRP A 1 95 ? -5.776 5.361 -12.710 1.00 97.50 95 TRP A O 1
ATOM 742 N N . SER A 1 96 ? -7.800 4.517 -13.190 1.00 96.56 96 SER A N 1
ATOM 743 C CA . SER A 1 96 ? -7.316 3.467 -14.101 1.00 96.56 96 SER A CA 1
ATOM 744 C C . SER A 1 96 ? -6.355 4.018 -15.167 1.00 96.56 96 SER A C 1
ATOM 746 O O . SER A 1 96 ? -5.250 3.508 -15.359 1.00 96.56 96 SER A O 1
ATOM 748 N N . CYS A 1 97 ? -6.703 5.150 -15.778 1.00 96.19 97 CYS A N 1
ATOM 749 C CA . CYS A 1 97 ? -5.884 5.810 -16.797 1.00 96.19 97 CYS A CA 1
ATOM 750 C C . CYS A 1 97 ? -5.113 7.044 -16.298 1.00 96.19 97 CYS A C 1
ATOM 752 O O . CYS A 1 97 ? -4.446 7.697 -17.095 1.00 96.19 97 CYS A O 1
ATOM 754 N N . ALA A 1 98 ? -5.156 7.373 -15.002 1.00 96.12 98 ALA A N 1
ATOM 755 C CA . ALA A 1 98 ? -4.467 8.554 -14.476 1.00 96.12 98 ALA A CA 1
ATOM 756 C C . ALA A 1 98 ? -2.948 8.453 -14.681 1.00 96.12 98 ALA A C 1
ATOM 758 O O . ALA A 1 98 ? -2.372 7.387 -14.476 1.00 96.12 98 ALA A O 1
ATOM 759 N N . ASN A 1 99 ? -2.282 9.542 -15.068 1.00 96.00 99 ASN A N 1
ATOM 760 C CA . ASN A 1 99 ? -0.837 9.551 -15.295 1.00 96.00 99 ASN A CA 1
ATOM 761 C C . ASN A 1 99 ? -0.067 9.449 -13.966 1.00 96.00 99 ASN A C 1
ATOM 763 O O . ASN A 1 99 ? 0.336 10.461 -13.395 1.00 96.00 99 ASN A O 1
ATOM 767 N N . THR A 1 100 ? 0.071 8.233 -13.428 1.00 96.69 100 THR A N 1
ATOM 768 C CA . THR A 1 100 ? 0.885 7.967 -12.239 1.00 96.69 100 THR A CA 1
ATOM 769 C C . THR A 1 100 ? 1.334 6.511 -12.095 1.00 96.69 100 THR A C 1
ATOM 771 O O . THR A 1 100 ? 0.601 5.580 -12.447 1.00 96.69 100 THR A O 1
ATOM 774 N N . ALA A 1 101 ? 2.528 6.297 -11.536 1.00 96.88 101 ALA A N 1
ATOM 775 C CA . ALA A 1 101 ? 3.008 4.972 -11.129 1.00 96.88 101 ALA A CA 1
ATOM 776 C C . ALA A 1 101 ? 2.278 4.431 -9.882 1.00 96.88 101 ALA A C 1
ATOM 778 O O . ALA A 1 101 ? 2.117 3.222 -9.738 1.00 96.88 101 ALA A O 1
ATOM 779 N N . THR A 1 102 ? 1.715 5.306 -9.036 1.00 96.50 102 THR A N 1
ATOM 780 C CA . THR A 1 102 ? 0.994 4.923 -7.799 1.00 96.50 102 THR A CA 1
ATOM 781 C C . THR A 1 102 ? -0.258 4.070 -8.036 1.00 96.50 102 THR A C 1
ATOM 783 O O . THR A 1 102 ? -0.855 3.572 -7.087 1.00 96.50 102 THR A O 1
ATOM 786 N N . ARG A 1 103 ? -0.641 3.819 -9.296 1.00 97.44 103 ARG A N 1
ATOM 787 C CA . ARG A 1 103 ? -1.642 2.803 -9.658 1.00 97.44 103 ARG A CA 1
ATOM 788 C C . ARG A 1 103 ? -1.329 1.424 -9.073 1.00 97.44 103 ARG A C 1
ATOM 790 O O . ARG A 1 103 ? -2.273 0.701 -8.774 1.00 97.44 103 ARG A O 1
ATOM 797 N N . GLY A 1 104 ? -0.052 1.089 -8.862 1.00 97.19 104 GLY A N 1
ATOM 798 C CA . GLY A 1 104 ? 0.336 -0.101 -8.099 1.00 97.19 104 GLY A CA 1
ATOM 799 C C . GLY A 1 104 ? -0.317 -0.118 -6.715 1.00 97.19 104 GLY A C 1
ATOM 800 O O . GLY A 1 104 ? -1.083 -1.023 -6.407 1.00 97.19 104 GLY A O 1
ATOM 801 N N . LEU A 1 105 ? -0.129 0.943 -5.930 1.00 97.12 105 LEU A N 1
ATOM 802 C CA . LEU A 1 105 ? -0.753 1.118 -4.615 1.00 97.12 105 LEU A CA 1
ATOM 803 C C . LEU A 1 105 ? -2.287 1.195 -4.675 1.00 97.12 105 LEU A C 1
ATOM 805 O O . LEU A 1 105 ? -2.971 0.610 -3.837 1.00 97.12 105 LEU A O 1
ATOM 809 N N . ILE A 1 106 ? -2.829 1.913 -5.665 1.00 98.19 106 ILE A N 1
ATOM 810 C CA . ILE A 1 106 ? -4.274 2.145 -5.788 1.00 98.19 106 ILE A CA 1
ATOM 811 C C . ILE A 1 106 ? -5.022 0.846 -6.112 1.00 98.19 106 ILE A C 1
ATOM 813 O O . ILE A 1 106 ? -6.100 0.636 -5.567 1.00 98.19 106 ILE A O 1
ATOM 817 N N . PHE A 1 107 ? -4.477 -0.020 -6.973 1.00 98.12 107 PHE A N 1
ATOM 818 C CA . PHE A 1 107 ? -5.210 -1.178 -7.499 1.00 98.12 107 PHE A CA 1
ATOM 819 C C . PHE A 1 107 ? -4.705 -2.538 -7.013 1.00 98.12 107 PHE A C 1
ATOM 821 O O . PHE A 1 107 ? -5.523 -3.447 -6.903 1.00 98.12 107 PHE A O 1
ATOM 828 N N . TRP A 1 108 ? -3.410 -2.723 -6.723 1.00 97.38 108 TRP A N 1
ATOM 829 C CA . TRP A 1 108 ? -2.872 -4.054 -6.400 1.00 97.38 108 TRP A CA 1
ATOM 830 C C . TRP A 1 108 ? -3.462 -4.625 -5.109 1.00 97.38 108 TRP A C 1
ATOM 832 O O . TRP A 1 108 ? -4.087 -5.683 -5.132 1.00 97.38 108 TRP A O 1
ATOM 842 N N . TYR A 1 109 ? -3.307 -3.902 -3.999 1.00 97.00 109 TYR A N 1
ATOM 843 C CA . TYR A 1 109 ? -3.761 -4.345 -2.682 1.00 97.00 109 TYR A CA 1
ATOM 844 C C . TYR A 1 109 ? -5.270 -4.637 -2.619 1.00 97.00 109 TYR A C 1
ATOM 846 O O . TYR A 1 109 ? -5.638 -5.740 -2.211 1.00 97.00 109 TYR A O 1
ATOM 854 N N . PRO A 1 110 ? -6.178 -3.726 -3.038 1.00 97.00 110 PRO A N 1
ATOM 855 C CA . PRO A 1 110 ? -7.607 -4.029 -3.006 1.00 97.00 110 PRO A CA 1
ATOM 856 C C . PRO A 1 110 ? -8.001 -5.144 -3.982 1.00 97.00 110 PRO A C 1
ATOM 858 O O . PRO A 1 110 ? -8.896 -5.924 -3.658 1.00 97.00 110 PRO A O 1
ATOM 861 N N . LEU A 1 111 ? -7.336 -5.277 -5.140 1.00 97.00 111 LEU A N 1
ATOM 862 C CA . LEU A 1 111 ? -7.555 -6.413 -6.039 1.00 97.00 111 LEU A CA 1
ATOM 863 C C . LEU A 1 111 ? -7.200 -7.729 -5.344 1.00 97.00 111 LEU A C 1
ATOM 865 O O . LEU A 1 111 ? -8.033 -8.636 -5.313 1.00 97.00 111 LEU A O 1
ATOM 869 N N . ALA A 1 112 ? -5.997 -7.827 -4.776 1.00 96.19 112 ALA A N 1
ATOM 870 C CA . ALA A 1 112 ? -5.521 -9.030 -4.105 1.00 96.19 112 ALA A CA 1
ATOM 871 C C . ALA A 1 112 ? -6.432 -9.431 -2.936 1.00 96.19 112 ALA A C 1
ATOM 873 O O . ALA A 1 112 ? -6.920 -10.559 -2.895 1.00 96.19 112 ALA A O 1
ATOM 874 N N . LEU A 1 113 ? -6.770 -8.486 -2.055 1.00 97.31 113 LEU A N 1
ATOM 875 C CA . LEU A 1 113 ? -7.657 -8.739 -0.916 1.00 97.31 113 LEU A CA 1
ATOM 876 C C . LEU A 1 113 ? -9.069 -9.145 -1.352 1.00 97.31 113 LEU A C 1
ATOM 878 O O . LEU A 1 113 ? -9.643 -10.079 -0.796 1.00 97.31 113 LEU A O 1
ATOM 882 N N . SER A 1 114 ? -9.630 -8.502 -2.383 1.00 96.19 114 SER A N 1
ATOM 883 C CA . SER A 1 114 ? -10.958 -8.871 -2.896 1.00 96.19 114 SER A CA 1
ATOM 884 C C . SER A 1 114 ? -11.011 -10.299 -3.449 1.00 96.19 114 SER A C 1
ATOM 886 O O . SER A 1 114 ? -12.073 -10.925 -3.451 1.00 96.19 114 SER A O 1
ATOM 888 N N . ARG A 1 115 ? -9.870 -10.844 -3.901 1.00 95.19 115 ARG A N 1
ATOM 889 C CA . ARG A 1 115 ? -9.789 -12.200 -4.455 1.00 95.19 115 ARG A CA 1
ATOM 890 C C . ARG A 1 115 ? -9.860 -13.297 -3.397 1.00 95.19 115 ARG A C 1
ATOM 892 O O . ARG A 1 115 ? -10.250 -14.412 -3.751 1.00 95.19 115 ARG A O 1
ATOM 899 N N . LEU A 1 116 ? -9.574 -12.969 -2.137 1.00 95.38 116 LEU A N 1
ATOM 900 C CA . LEU A 1 116 ? -9.670 -13.885 -0.998 1.00 95.38 116 LEU A CA 1
ATOM 901 C C . LEU A 1 116 ? -11.122 -14.219 -0.615 1.00 95.38 116 LEU A C 1
ATOM 903 O O . LEU A 1 116 ? -11.366 -15.230 0.037 1.00 95.38 116 LEU A O 1
ATOM 907 N N . LEU A 1 117 ? -12.101 -13.414 -1.045 1.00 92.81 117 LEU A N 1
ATOM 908 C CA . LEU A 1 117 ? -13.522 -13.679 -0.812 1.00 92.81 117 LEU A CA 1
ATOM 909 C C . LEU A 1 117 ? -14.178 -14.384 -2.007 1.00 92.81 117 LEU A C 1
ATOM 911 O O . LEU A 1 117 ? -13.898 -14.031 -3.154 1.00 92.81 117 LEU A O 1
ATOM 915 N N . PRO A 1 118 ? -15.119 -15.321 -1.785 1.00 90.25 118 PRO A N 1
ATOM 916 C CA . PRO A 1 118 ? -15.887 -15.973 -2.844 1.00 90.25 118 PRO A CA 1
ATOM 917 C C . PRO A 1 118 ? -16.988 -15.049 -3.404 1.00 90.25 118 PRO A C 1
ATOM 919 O O . PRO A 1 118 ? -18.176 -15.250 -3.176 1.00 90.25 118 PRO A O 1
ATOM 922 N N . LEU A 1 119 ? -16.598 -14.013 -4.152 1.00 88.50 119 LEU A N 1
ATOM 923 C CA . LEU A 1 119 ? -17.535 -13.082 -4.797 1.00 88.50 119 LEU A CA 1
ATOM 924 C C . LEU A 1 119 ? -18.044 -13.641 -6.137 1.00 88.50 119 LEU A C 1
ATOM 926 O O . LEU A 1 119 ? -17.226 -14.093 -6.943 1.00 88.50 119 LEU A O 1
ATOM 930 N N . GLN A 1 120 ? -19.359 -13.559 -6.385 1.00 80.12 120 GLN A N 1
ATOM 931 C CA . GLN A 1 120 ? -19.990 -14.022 -7.634 1.00 80.12 120 GLN A CA 1
ATOM 932 C C . GLN A 1 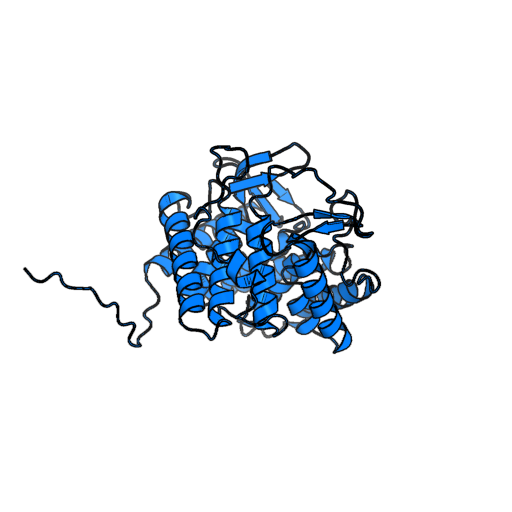120 ? -19.757 -13.081 -8.828 1.00 80.12 120 GLN A C 1
ATOM 934 O O . GLN A 1 120 ? -19.588 -13.556 -9.945 1.00 80.12 120 GLN A O 1
ATOM 939 N N . ASP A 1 121 ? -19.693 -11.767 -8.600 1.00 81.75 121 ASP A N 1
ATOM 940 C CA . ASP A 1 121 ? -19.499 -10.764 -9.655 1.00 81.75 121 ASP A CA 1
ATOM 941 C C . ASP A 1 121 ? -18.231 -9.936 -9.404 1.00 81.75 121 ASP A C 1
ATOM 943 O O . ASP A 1 121 ? -18.265 -8.861 -8.802 1.00 81.75 121 ASP A O 1
ATOM 947 N N . ARG A 1 122 ? -17.070 -10.466 -9.801 1.00 88.00 122 ARG A N 1
ATOM 948 C CA . ARG A 1 122 ? -15.776 -9.767 -9.658 1.00 88.00 122 ARG A CA 1
ATOM 949 C C . ARG A 1 122 ? -15.405 -8.923 -10.868 1.00 88.00 122 ARG A C 1
ATOM 951 O O . ARG A 1 122 ? -14.480 -8.125 -10.758 1.00 88.00 122 ARG A O 1
ATOM 958 N N . ALA A 1 123 ? -16.112 -9.075 -11.988 1.00 87.81 123 ALA A N 1
ATOM 959 C CA . ALA A 1 123 ? -15.703 -8.525 -13.276 1.00 87.81 123 ALA A CA 1
ATOM 960 C C . ALA A 1 123 ? -15.510 -7.003 -13.220 1.00 87.81 123 ALA A C 1
ATOM 962 O O . ALA A 1 123 ? -14.521 -6.490 -13.731 1.00 87.81 123 ALA A O 1
ATOM 963 N N . HIS A 1 124 ? -16.400 -6.284 -12.532 1.00 83.06 124 HIS A N 1
ATOM 964 C CA . HIS A 1 124 ? -16.299 -4.831 -12.382 1.00 83.06 124 HIS A CA 1
ATOM 965 C C . HIS A 1 124 ? -15.045 -4.379 -11.612 1.00 83.06 124 HIS A C 1
ATOM 967 O O . HIS A 1 124 ? -14.355 -3.462 -12.055 1.00 83.06 124 HIS A O 1
ATOM 973 N N . LEU A 1 125 ? -14.694 -5.066 -10.520 1.00 88.31 125 LEU A N 1
ATOM 974 C CA . LEU A 1 125 ? -13.478 -4.786 -9.737 1.00 88.31 125 LEU A CA 1
ATOM 975 C C . LEU A 1 125 ? -12.217 -5.072 -10.567 1.00 88.31 125 LEU A C 1
ATOM 977 O O . LEU A 1 125 ? -11.256 -4.305 -10.614 1.00 88.31 125 LEU A O 1
ATOM 981 N N . GLU A 1 126 ? -12.264 -6.193 -11.275 1.00 93.81 126 GLU A N 1
ATOM 982 C CA . GLU A 1 126 ? -11.200 -6.709 -12.118 1.00 93.81 126 GLU A CA 1
ATOM 983 C C . GLU A 1 126 ? -10.939 -5.838 -13.360 1.00 93.81 126 GLU A C 1
ATOM 985 O O . GLU A 1 126 ? -9.783 -5.637 -13.748 1.00 93.81 126 GLU A O 1
ATOM 990 N N . ASN A 1 127 ? -11.983 -5.235 -13.931 1.00 93.25 127 ASN A N 1
ATOM 991 C CA . ASN A 1 127 ? -11.880 -4.344 -15.084 1.00 93.25 127 ASN A CA 1
ATOM 992 C C . ASN A 1 127 ? -11.034 -3.100 -14.784 1.00 93.25 127 ASN A C 1
ATOM 994 O O . ASN A 1 127 ? -10.149 -2.768 -15.578 1.00 93.25 127 ASN A O 1
ATOM 998 N N . GLY A 1 128 ? -11.254 -2.446 -13.637 1.00 95.12 128 GLY A N 1
ATOM 999 C CA . GLY A 1 128 ? -10.491 -1.261 -13.233 1.00 95.12 128 GLY A CA 1
ATOM 1000 C C . GLY A 1 128 ? -8.995 -1.555 -13.092 1.00 95.12 128 GLY A C 1
ATOM 1001 O O . GLY A 1 128 ? -8.160 -0.840 -13.653 1.00 95.12 128 GLY A O 1
ATOM 1002 N N . ALA A 1 129 ? -8.651 -2.662 -12.428 1.00 97.00 129 ALA A N 1
ATOM 1003 C CA . ALA A 1 129 ? -7.266 -3.099 -12.276 1.00 97.00 129 ALA A CA 1
ATOM 1004 C C . ALA A 1 129 ? -6.619 -3.517 -13.611 1.00 97.00 129 ALA A C 1
ATOM 1006 O O . ALA A 1 129 ? -5.462 -3.184 -13.872 1.00 97.00 129 ALA A O 1
ATOM 1007 N N . GLY A 1 130 ? -7.365 -4.195 -14.489 1.00 97.75 130 GLY A N 1
ATOM 1008 C CA . GLY A 1 130 ? -6.898 -4.548 -15.831 1.00 97.75 130 GLY A CA 1
ATOM 1009 C C . GLY A 1 130 ? -6.636 -3.322 -16.713 1.00 97.75 130 GLY A C 1
ATOM 1010 O O . GLY A 1 130 ? -5.628 -3.263 -17.420 1.00 97.75 130 GLY A O 1
ATOM 1011 N N . LEU A 1 131 ? -7.507 -2.307 -16.651 1.00 97.31 131 LEU A N 1
ATOM 1012 C CA . LEU A 1 131 ? -7.289 -1.016 -17.315 1.00 97.31 131 LEU A CA 1
ATOM 1013 C C . LEU A 1 131 ? -6.051 -0.305 -16.758 1.00 97.31 131 LEU A C 1
ATOM 1015 O O . LEU A 1 131 ? -5.238 0.193 -17.538 1.00 97.31 131 LEU A O 1
ATOM 1019 N N . ALA A 1 132 ? -5.867 -0.316 -15.435 1.00 97.81 132 ALA A N 1
ATOM 1020 C CA . ALA A 1 132 ? -4.689 0.251 -14.789 1.00 97.81 132 ALA A CA 1
ATOM 1021 C C . ALA A 1 132 ? -3.389 -0.421 -15.252 1.00 97.81 132 ALA A C 1
ATOM 1023 O O . ALA A 1 132 ? -2.449 0.279 -15.627 1.00 97.81 132 ALA A O 1
ATOM 1024 N N . ALA A 1 133 ? -3.347 -1.756 -15.311 1.00 98.19 133 ALA A N 1
ATOM 1025 C CA . ALA A 1 133 ? -2.192 -2.508 -15.801 1.00 98.19 133 ALA A CA 1
ATOM 1026 C C . ALA A 1 133 ? -1.863 -2.188 -17.271 1.00 98.19 133 ALA A C 1
ATOM 1028 O O . ALA A 1 133 ? -0.711 -1.900 -17.603 1.00 98.19 133 ALA A O 1
ATOM 1029 N N . ARG A 1 134 ? -2.874 -2.156 -18.152 1.00 98.00 134 ARG A N 1
ATOM 1030 C CA . ARG A 1 134 ? -2.686 -1.768 -19.563 1.00 98.00 134 ARG A CA 1
ATOM 1031 C C . ARG A 1 134 ? -2.188 -0.334 -19.704 1.00 98.00 134 ARG A C 1
ATOM 1033 O O . ARG A 1 134 ? -1.308 -0.061 -20.516 1.00 98.00 134 ARG A O 1
ATOM 1040 N N . SER A 1 135 ? -2.726 0.578 -18.902 1.00 97.25 135 SER A N 1
ATOM 1041 C CA . SER A 1 135 ? -2.305 1.973 -18.916 1.00 97.25 135 SER A CA 1
ATOM 1042 C C . SER A 1 135 ? -0.878 2.142 -18.384 1.00 97.25 135 SER A C 1
ATOM 1044 O O . SER A 1 135 ? -0.110 2.906 -18.962 1.00 97.25 135 SER A O 1
ATOM 1046 N N . LEU A 1 136 ? -0.476 1.407 -17.340 1.00 98.38 136 LEU A N 1
ATOM 1047 C CA . LEU A 1 136 ? 0.915 1.366 -16.866 1.00 98.38 136 LEU A CA 1
ATOM 1048 C C . LEU A 1 136 ? 1.869 0.894 -17.967 1.00 98.38 136 LEU A C 1
ATOM 1050 O O . LEU A 1 136 ? 2.903 1.524 -18.174 1.00 98.38 136 LEU A O 1
ATOM 1054 N N . LEU A 1 137 ? 1.497 -0.147 -18.720 1.00 98.06 137 LEU A N 1
ATOM 1055 C CA . LEU A 1 137 ? 2.278 -0.609 -19.869 1.00 98.06 137 LEU A CA 1
ATOM 1056 C C . LEU A 1 137 ? 2.428 0.488 -20.937 1.00 98.06 137 LEU A C 1
ATOM 1058 O O . LEU A 1 137 ? 3.526 0.687 -21.446 1.00 98.06 137 LEU A O 1
ATOM 1062 N N . GLY A 1 138 ? 1.359 1.231 -21.239 1.00 97.00 138 GLY A N 1
ATOM 1063 C CA . GLY A 1 138 ? 1.400 2.345 -22.194 1.00 97.00 138 GLY A CA 1
ATOM 1064 C C . GLY A 1 138 ? 2.260 3.539 -21.754 1.00 97.00 138 GLY A C 1
ATOM 1065 O O . GLY A 1 138 ? 2.751 4.272 -22.605 1.00 97.00 138 GLY A O 1
ATOM 1066 N N . HIS A 1 139 ? 2.469 3.722 -20.446 1.00 96.44 139 HIS A N 1
ATOM 1067 C CA . HIS A 1 139 ? 3.319 4.781 -19.876 1.00 96.44 139 HIS A CA 1
ATOM 1068 C C . HIS A 1 139 ? 4.729 4.296 -19.512 1.00 96.44 139 HIS A C 1
ATOM 1070 O O . HIS A 1 139 ? 5.535 5.066 -18.986 1.00 96.44 139 HIS A O 1
ATOM 1076 N N . PHE A 1 140 ? 5.039 3.020 -19.741 1.00 97.62 140 PHE A N 1
ATOM 1077 C CA . PHE A 1 140 ? 6.368 2.493 -19.486 1.00 97.62 140 PHE A CA 1
ATOM 1078 C C . PHE A 1 140 ? 7.379 3.163 -20.420 1.00 97.62 140 PHE A C 1
ATOM 1080 O O . PHE A 1 140 ? 7.181 3.183 -21.630 1.00 97.62 140 PHE A O 1
ATOM 1087 N N . SER A 1 141 ? 8.472 3.688 -19.866 1.00 95.62 141 SER A N 1
ATOM 1088 C CA . SER A 1 141 ? 9.569 4.289 -20.624 1.00 95.62 141 SER A CA 1
ATOM 1089 C C . SER A 1 141 ? 10.676 3.252 -20.848 1.00 95.62 141 SER A C 1
ATOM 1091 O O . SER A 1 141 ? 11.444 2.994 -19.914 1.00 95.62 141 SER A O 1
ATOM 1093 N N . PRO A 1 142 ? 10.840 2.687 -22.065 1.00 94.44 142 PRO A N 1
ATOM 1094 C CA . PRO A 1 142 ? 11.860 1.670 -22.323 1.00 94.44 142 PRO A CA 1
ATOM 1095 C C . PRO A 1 142 ? 13.287 2.192 -22.179 1.00 94.44 142 PRO A C 1
ATOM 1097 O O . PRO A 1 142 ? 14.156 1.454 -21.738 1.00 94.44 142 PRO A O 1
ATOM 1100 N N . ALA A 1 143 ? 13.522 3.470 -22.493 1.00 92.50 143 ALA A N 1
ATOM 1101 C CA . ALA A 1 143 ? 14.836 4.096 -22.337 1.00 92.50 143 ALA A CA 1
ATOM 1102 C C . ALA A 1 143 ? 15.297 4.128 -20.870 1.00 92.50 143 ALA A C 1
ATOM 1104 O O . ALA A 1 143 ? 16.478 3.972 -20.579 1.00 92.50 143 ALA A O 1
ATOM 1105 N N . HIS A 1 144 ? 14.348 4.283 -19.945 1.00 91.38 144 HIS A N 1
ATOM 1106 C CA . HIS A 1 144 ? 14.626 4.428 -18.515 1.00 91.38 144 HIS A CA 1
ATOM 1107 C C . HIS A 1 144 ? 14.337 3.145 -17.724 1.00 91.38 144 HIS A C 1
ATOM 1109 O O . HIS A 1 144 ? 14.742 3.022 -16.567 1.00 91.38 144 HIS A O 1
ATOM 1115 N N . GLY A 1 145 ? 13.657 2.174 -18.338 1.00 95.00 145 GLY A N 1
ATOM 1116 C CA . GLY A 1 145 ? 13.281 0.912 -17.716 1.00 95.00 145 GLY A CA 1
ATOM 1117 C C . GLY A 1 145 ? 12.276 1.071 -16.573 1.00 95.00 145 GLY A C 1
ATOM 1118 O O . GLY A 1 145 ? 12.309 0.278 -15.642 1.00 95.00 145 GLY A O 1
ATOM 1119 N N . VAL A 1 146 ? 11.434 2.113 -16.586 1.00 96.31 146 VAL A N 1
ATOM 1120 C CA . VAL A 1 146 ? 10.451 2.415 -15.528 1.00 96.31 146 VAL A CA 1
ATOM 1121 C C . VAL A 1 146 ? 9.196 3.076 -16.102 1.00 96.31 146 VAL A C 1
ATOM 1123 O O . VAL A 1 146 ? 9.262 3.790 -17.098 1.00 96.31 146 VAL A O 1
ATOM 1126 N N . VAL A 1 147 ? 8.049 2.894 -15.444 1.00 97.00 147 VAL A N 1
ATOM 1127 C CA . VAL A 1 147 ? 6.930 3.849 -15.513 1.00 97.00 147 VAL A CA 1
ATOM 1128 C C . VAL A 1 147 ? 7.275 5.085 -14.660 1.00 97.00 147 VAL A C 1
ATOM 1130 O O . VAL A 1 147 ? 7.547 4.903 -13.471 1.00 97.00 147 VAL A O 1
ATOM 1133 N N . PRO A 1 148 ? 7.283 6.313 -15.216 1.00 95.38 148 PRO A N 1
ATOM 1134 C CA . PRO A 1 148 ? 7.500 7.538 -14.442 1.00 95.38 148 PRO A CA 1
ATOM 1135 C C . PRO A 1 148 ? 6.409 7.777 -13.391 1.00 95.38 148 PRO A C 1
ATOM 1137 O O . PRO A 1 148 ? 5.270 7.327 -13.544 1.00 95.38 148 PRO A O 1
ATOM 1140 N N . TRP A 1 149 ? 6.734 8.531 -12.338 1.00 95.06 149 TRP A N 1
ATOM 1141 C CA . TRP A 1 149 ? 5.809 8.796 -11.232 1.00 95.06 149 TRP A CA 1
ATOM 1142 C C . TRP A 1 149 ? 4.520 9.501 -11.672 1.00 95.06 149 TRP A C 1
ATOM 1144 O O . TRP A 1 149 ? 3.463 9.203 -11.110 1.00 95.06 149 TRP A O 1
ATOM 1154 N N . GLY A 1 150 ? 4.603 10.348 -12.706 1.00 94.88 150 GLY A N 1
ATOM 1155 C CA . GLY A 1 150 ? 3.479 10.999 -13.382 1.00 94.88 150 GLY A CA 1
ATOM 1156 C C . GLY A 1 150 ? 2.958 12.265 -12.688 1.00 94.88 150 GLY A C 1
ATOM 1157 O O . GLY A 1 150 ? 3.370 12.601 -11.586 1.00 94.88 150 GLY A O 1
ATOM 1158 N N . ASP A 1 151 ? 2.086 13.021 -13.354 1.00 93.50 151 ASP A N 1
ATOM 1159 C CA . ASP A 1 151 ? 1.620 14.349 -12.913 1.00 93.50 151 ASP A CA 1
ATOM 1160 C C . ASP A 1 151 ? 0.188 14.359 -12.347 1.00 93.50 151 ASP A C 1
ATOM 1162 O O . ASP A 1 151 ? -0.352 15.422 -12.030 1.00 93.50 151 ASP A O 1
ATOM 1166 N N . ALA A 1 152 ? -0.429 13.187 -12.148 1.00 94.62 152 ALA A N 1
ATOM 1167 C CA . ALA A 1 152 ? -1.829 13.079 -11.724 1.00 94.62 152 ALA A CA 1
ATOM 1168 C C . ALA A 1 152 ? -2.152 13.752 -10.371 1.00 94.62 152 ALA A C 1
ATOM 1170 O O . ALA A 1 152 ? -3.315 14.061 -10.104 1.00 94.62 152 ALA A O 1
ATOM 1171 N N . PHE A 1 153 ? -1.146 13.998 -9.525 1.00 89.94 153 PHE A N 1
ATOM 1172 C CA . PHE A 1 153 ? -1.288 14.705 -8.242 1.00 89.94 153 PHE A CA 1
ATOM 1173 C C . PHE A 1 153 ? -0.680 16.117 -8.253 1.00 89.94 153 PHE A C 1
ATOM 1175 O O . PHE A 1 153 ? -0.540 16.744 -7.199 1.00 89.94 153 PHE A O 1
ATOM 1182 N N . GLY A 1 154 ? -0.351 16.637 -9.438 1.00 85.31 154 GLY A N 1
ATOM 1183 C CA . GLY A 1 154 ? 0.360 17.894 -9.648 1.00 85.31 154 GLY A CA 1
ATOM 1184 C C . GLY A 1 154 ? 1.867 17.791 -9.391 1.00 85.31 154 GLY A C 1
ATOM 1185 O O . GLY A 1 154 ? 2.338 16.893 -8.698 1.00 85.31 154 GLY A O 1
ATOM 1186 N N . GLY A 1 155 ? 2.617 18.754 -9.931 1.00 82.69 155 GLY A N 1
ATOM 1187 C CA . GLY A 1 155 ? 4.081 18.764 -9.887 1.00 82.69 155 GLY A CA 1
ATOM 1188 C C . GLY A 1 155 ? 4.729 18.043 -11.081 1.00 82.69 155 GLY A C 1
ATOM 1189 O O . GLY A 1 155 ? 4.029 17.609 -11.995 1.00 82.69 155 GLY A O 1
ATOM 1190 N N . PRO A 1 156 ? 6.070 17.956 -11.113 1.00 83.38 156 PRO A N 1
ATOM 1191 C CA . PRO A 1 156 ? 6.809 17.333 -12.212 1.00 83.38 156 PRO A CA 1
ATOM 1192 C C . PRO A 1 156 ? 6.604 15.811 -12.248 1.00 83.38 156 PRO A C 1
ATOM 1194 O O . PRO A 1 156 ? 6.958 15.106 -11.304 1.00 83.38 156 PRO A O 1
ATOM 1197 N N . GLY A 1 157 ? 6.057 15.303 -13.356 1.00 85.75 157 GLY A N 1
ATOM 1198 C CA . GLY A 1 157 ? 5.773 13.873 -13.532 1.00 85.75 157 GLY A CA 1
ATOM 1199 C C . GLY A 1 157 ? 6.944 13.027 -14.042 1.00 85.75 157 GLY A C 1
ATOM 1200 O O . GLY A 1 157 ? 6.910 11.800 -13.929 1.00 85.75 157 GLY A O 1
ATOM 1201 N N . ASN A 1 158 ? 7.995 13.656 -14.573 1.00 91.12 158 ASN A N 1
ATOM 1202 C CA . ASN A 1 158 ? 9.214 13.009 -15.070 1.00 91.12 158 ASN A CA 1
ATOM 1203 C C . ASN A 1 158 ? 10.180 12.654 -13.925 1.00 91.12 158 ASN A C 1
ATOM 1205 O O . ASN A 1 158 ? 11.337 13.073 -13.909 1.00 91.12 158 ASN A O 1
ATOM 1209 N N . ARG A 1 159 ? 9.688 11.881 -12.954 1.00 91.25 159 ARG A N 1
ATOM 1210 C CA . ARG A 1 159 ? 10.449 11.449 -11.777 1.00 91.25 159 ARG A CA 1
ATOM 1211 C C . ARG A 1 159 ? 10.416 9.940 -11.586 1.00 91.25 159 ARG A C 1
ATOM 1213 O O . ARG A 1 159 ? 9.456 9.278 -11.983 1.00 91.25 159 ARG A O 1
ATOM 1220 N N . VAL A 1 160 ? 11.443 9.422 -10.924 1.00 92.25 160 VAL A N 1
ATOM 1221 C CA . VAL A 1 160 ? 11.519 8.062 -10.388 1.00 92.25 160 VAL A CA 1
ATOM 1222 C C . VAL A 1 160 ? 11.538 8.183 -8.872 1.00 92.25 160 VAL A C 1
ATOM 1224 O O . VAL A 1 160 ? 12.559 8.531 -8.284 1.00 92.25 160 VAL A O 1
ATOM 1227 N N . ARG A 1 161 ? 10.388 7.928 -8.250 1.00 92.12 161 ARG A N 1
ATOM 1228 C CA . ARG A 1 161 ? 10.219 7.980 -6.796 1.00 92.12 161 ARG A CA 1
ATOM 1229 C C . ARG A 1 161 ? 10.035 6.579 -6.245 1.00 92.12 161 ARG A C 1
ATOM 1231 O O . ARG A 1 161 ? 9.319 5.783 -6.847 1.00 92.12 161 ARG A O 1
ATOM 1238 N N . VAL A 1 162 ? 10.613 6.285 -5.084 1.00 92.38 162 VAL A N 1
ATOM 1239 C CA . VAL A 1 162 ? 10.557 4.933 -4.504 1.00 92.38 162 VAL A CA 1
ATOM 1240 C C . VAL A 1 162 ? 9.127 4.474 -4.176 1.00 92.38 162 VAL A C 1
ATOM 1242 O O . VAL A 1 162 ? 8.839 3.287 -4.275 1.00 92.38 162 VAL A O 1
ATOM 1245 N N . ASP A 1 163 ? 8.194 5.392 -3.897 1.00 93.69 163 ASP A N 1
ATOM 1246 C CA . ASP A 1 163 ? 6.758 5.088 -3.739 1.00 93.69 163 ASP A CA 1
ATOM 1247 C C . ASP A 1 163 ? 6.017 4.800 -5.056 1.00 93.69 163 ASP A C 1
ATOM 1249 O O . ASP A 1 163 ? 4.842 4.435 -5.043 1.00 93.69 163 ASP A O 1
ATOM 1253 N N . GLY A 1 164 ? 6.695 4.933 -6.196 1.00 95.25 164 GLY A N 1
ATOM 1254 C CA . GLY A 1 164 ? 6.215 4.495 -7.501 1.00 95.25 164 GLY A CA 1
ATOM 1255 C C . GLY A 1 164 ? 6.442 3.009 -7.782 1.00 95.25 164 GLY A C 1
ATOM 1256 O O . GLY A 1 164 ? 5.853 2.509 -8.733 1.00 95.25 164 GLY A O 1
ATOM 1257 N N . ALA A 1 165 ? 7.261 2.310 -6.984 1.00 95.81 165 ALA A N 1
ATOM 1258 C CA . ALA A 1 165 ? 7.587 0.897 -7.197 1.00 95.81 165 ALA A CA 1
ATOM 1259 C C . ALA A 1 165 ? 6.530 -0.099 -6.671 1.00 95.81 165 ALA A C 1
ATOM 1261 O O . ALA A 1 165 ? 6.188 -1.037 -7.402 1.00 95.81 165 ALA A O 1
ATOM 1262 N N . PRO A 1 166 ? 6.013 0.047 -5.431 1.00 94.94 166 PRO A N 1
ATOM 1263 C CA . PRO A 1 166 ? 5.191 -0.990 -4.816 1.00 94.94 166 PRO A CA 1
ATOM 1264 C C . PRO A 1 166 ? 3.904 -1.282 -5.590 1.00 94.94 166 PRO A C 1
ATOM 1266 O O . PRO A 1 166 ? 3.183 -0.377 -6.020 1.00 94.94 166 PRO A O 1
ATOM 1269 N N . GLY A 1 167 ? 3.598 -2.569 -5.758 1.00 95.19 167 GLY A N 1
ATOM 1270 C CA . GLY A 1 167 ? 2.355 -3.023 -6.378 1.00 95.19 167 GLY A CA 1
ATOM 1271 C C . GLY A 1 167 ? 2.313 -2.925 -7.908 1.00 95.19 167 GLY A C 1
ATOM 1272 O O . GLY A 1 167 ? 1.456 -3.557 -8.520 1.00 95.19 167 GLY A O 1
ATOM 1273 N N . VAL A 1 168 ? 3.227 -2.202 -8.572 1.00 97.81 168 VAL A N 1
ATOM 1274 C CA . VAL A 1 168 ? 3.217 -2.068 -10.045 1.00 97.81 168 VAL A CA 1
ATOM 1275 C C . VAL A 1 168 ? 3.534 -3.395 -10.726 1.00 97.81 168 VAL A C 1
ATOM 1277 O O . VAL A 1 168 ? 2.775 -3.845 -11.583 1.00 97.81 168 VAL A O 1
ATOM 1280 N N . ALA A 1 169 ? 4.631 -4.048 -10.339 1.00 97.12 169 ALA A N 1
ATOM 1281 C CA . ALA A 1 169 ? 5.034 -5.324 -10.922 1.00 97.12 169 ALA A CA 1
ATOM 1282 C C . ALA A 1 169 ? 3.990 -6.440 -10.722 1.00 97.12 169 ALA A C 1
ATOM 1284 O O . ALA A 1 169 ? 3.624 -7.078 -11.719 1.00 97.12 169 ALA A O 1
ATOM 1285 N N . PRO A 1 170 ? 3.453 -6.679 -9.506 1.00 95.81 170 PRO A N 1
ATOM 1286 C CA . PRO A 1 170 ? 2.421 -7.692 -9.336 1.00 95.81 170 PRO A CA 1
ATOM 1287 C C . PRO A 1 170 ? 1.103 -7.316 -10.027 1.00 95.81 170 PRO A C 1
ATOM 1289 O O . PRO A 1 170 ? 0.492 -8.200 -10.627 1.00 95.81 170 PRO A O 1
ATOM 1292 N N . LEU A 1 171 ? 0.705 -6.036 -10.069 1.00 97.31 171 LEU A N 1
ATOM 1293 C CA . LEU A 1 171 ? -0.465 -5.593 -10.839 1.00 97.31 171 LEU A CA 1
ATOM 1294 C C . LEU A 1 171 ? -0.287 -5.876 -12.337 1.00 97.31 171 LEU A C 1
ATOM 1296 O O . LEU A 1 171 ? -1.133 -6.523 -12.950 1.00 97.31 171 LEU A O 1
ATOM 1300 N N . MET A 1 172 ? 0.841 -5.475 -12.925 1.00 98.00 172 MET A N 1
ATOM 1301 C CA . MET A 1 172 ? 1.145 -5.719 -14.341 1.00 98.00 172 MET A CA 1
ATOM 1302 C C . MET A 1 172 ? 1.294 -7.207 -14.685 1.00 98.00 172 MET A C 1
ATOM 1304 O O . MET A 1 172 ? 1.194 -7.563 -15.860 1.00 98.00 172 MET A O 1
ATOM 1308 N N . SER A 1 173 ? 1.507 -8.070 -13.690 1.00 96.06 173 SER A N 1
ATOM 1309 C CA . SER A 1 173 ? 1.653 -9.519 -13.874 1.00 96.06 173 SER A CA 1
ATOM 1310 C C . SER A 1 173 ? 0.342 -10.284 -13.674 1.00 96.06 173 SER A C 1
ATOM 1312 O O . SER A 1 173 ? 0.077 -11.228 -14.410 1.00 96.06 173 SER A O 1
ATOM 1314 N N . HIS A 1 174 ? -0.502 -9.863 -12.728 1.00 94.81 174 HIS A N 1
ATOM 1315 C CA . HIS A 1 174 ? -1.645 -10.659 -12.253 1.00 94.81 174 HIS A CA 1
ATOM 1316 C C . HIS A 1 174 ? -3.008 -9.971 -12.407 1.00 94.81 174 HIS A C 1
ATOM 1318 O O . HIS A 1 174 ? -4.041 -10.556 -12.052 1.00 94.81 174 HIS A O 1
ATOM 1324 N N . ALA A 1 175 ? -3.048 -8.731 -12.900 1.00 96.31 175 ALA A N 1
ATOM 1325 C CA . ALA A 1 175 ? -4.308 -8.102 -13.261 1.00 96.31 175 ALA A CA 1
ATOM 1326 C C . ALA A 1 175 ? -4.999 -8.846 -14.426 1.00 96.31 175 ALA A C 1
ATOM 1328 O O . ALA A 1 175 ? -4.346 -9.453 -15.280 1.00 96.31 175 ALA A O 1
ATOM 1329 N N . PRO A 1 176 ? -6.333 -8.787 -14.498 1.00 95.38 176 PRO A N 1
ATOM 1330 C CA . PRO A 1 176 ? -7.102 -9.299 -15.627 1.00 95.38 176 PRO A CA 1
ATOM 1331 C C . PRO A 1 176 ? -6.654 -8.679 -16.955 1.00 95.38 176 PRO A C 1
ATOM 1333 O O . PRO A 1 176 ? -6.579 -7.458 -17.110 1.00 95.38 176 PRO A O 1
ATOM 1336 N N . GLY A 1 177 ? -6.361 -9.535 -17.934 1.00 94.75 177 GLY A N 1
ATOM 1337 C CA . GLY A 1 177 ? -5.848 -9.111 -19.238 1.00 94.75 177 GLY A CA 1
ATOM 1338 C C . GLY A 1 177 ? -4.357 -8.750 -19.256 1.00 94.75 177 GLY A C 1
ATOM 1339 O O . GLY A 1 177 ? -3.890 -8.224 -20.268 1.00 94.75 177 GLY A O 1
ATOM 1340 N N . SER A 1 178 ? -3.604 -9.024 -18.184 1.00 96.06 178 SER A N 1
ATOM 1341 C CA . SER A 1 178 ? -2.141 -8.947 -18.208 1.00 96.06 178 SER A CA 1
ATOM 1342 C C . SER A 1 178 ? -1.553 -9.899 -19.250 1.00 96.06 178 SER A C 1
ATOM 1344 O O . SER A 1 178 ? -1.991 -11.037 -19.415 1.00 96.06 178 SER A O 1
ATOM 1346 N N . THR A 1 179 ? -0.541 -9.418 -19.966 1.00 97.25 179 THR A N 1
ATOM 1347 C CA . THR A 1 179 ? 0.176 -10.161 -21.010 1.00 97.25 179 THR A CA 1
ATOM 1348 C C . THR A 1 179 ? 1.602 -10.488 -20.557 1.00 97.25 179 THR A C 1
ATOM 1350 O O . THR A 1 179 ? 2.114 -9.842 -19.638 1.00 97.25 179 THR A O 1
ATOM 1353 N N . PRO A 1 180 ? 2.312 -11.415 -21.231 1.00 97.62 180 PRO A N 1
ATOM 1354 C CA . PRO A 1 180 ? 3.735 -11.643 -20.965 1.00 97.62 180 PRO A CA 1
ATOM 1355 C C . PRO A 1 180 ? 4.603 -10.381 -21.122 1.00 97.62 180 PRO A C 1
ATOM 1357 O O . PRO A 1 180 ? 5.597 -10.223 -20.417 1.00 97.62 180 PRO A O 1
ATOM 1360 N N . GLU A 1 181 ? 4.229 -9.465 -22.025 1.00 97.62 181 GLU A N 1
ATOM 1361 C CA . GLU A 1 181 ? 4.875 -8.150 -22.155 1.00 97.62 181 GLU A CA 1
ATOM 1362 C C . GLU A 1 181 ? 4.645 -7.298 -20.906 1.00 97.62 181 GLU A C 1
ATOM 1364 O O . GLU A 1 181 ? 5.605 -6.781 -20.340 1.00 97.62 181 GLU A O 1
ATOM 1369 N N . SER A 1 182 ? 3.392 -7.192 -20.454 1.00 97.69 182 SER A N 1
ATOM 1370 C CA . SER A 1 182 ? 3.031 -6.450 -19.244 1.00 97.69 182 SER A CA 1
ATOM 1371 C C . SER A 1 182 ? 3.815 -6.955 -18.031 1.00 97.69 182 SER A C 1
ATOM 1373 O O . SER A 1 182 ? 4.489 -6.172 -17.366 1.00 97.69 182 SER A O 1
ATOM 1375 N N . ALA A 1 183 ? 3.837 -8.272 -17.805 1.00 97.25 183 ALA A N 1
ATOM 1376 C CA . ALA A 1 183 ? 4.597 -8.874 -16.711 1.00 97.25 183 ALA A CA 1
ATOM 1377 C C . ALA A 1 183 ? 6.101 -8.557 -16.810 1.00 97.25 183 ALA A C 1
ATOM 1379 O O . ALA A 1 183 ? 6.722 -8.125 -15.835 1.00 97.25 183 ALA A O 1
ATOM 1380 N N . ARG A 1 184 ? 6.692 -8.686 -18.009 1.00 97.69 184 ARG A N 1
ATOM 1381 C CA . ARG A 1 184 ? 8.109 -8.368 -18.236 1.00 97.69 184 ARG A CA 1
ATOM 1382 C C . ARG A 1 184 ? 8.429 -6.899 -17.953 1.00 97.69 184 ARG A C 1
ATOM 1384 O O . ARG A 1 184 ? 9.442 -6.627 -17.313 1.00 97.69 184 ARG A O 1
ATOM 1391 N N . ARG A 1 185 ? 7.582 -5.961 -18.389 1.00 98.19 185 ARG A N 1
ATOM 1392 C CA . ARG A 1 185 ? 7.772 -4.524 -18.120 1.00 98.19 185 ARG A CA 1
ATOM 1393 C C . ARG A 1 185 ? 7.545 -4.161 -16.659 1.00 98.19 185 ARG A C 1
ATOM 1395 O O . ARG A 1 185 ? 8.267 -3.315 -16.144 1.00 98.19 185 ARG A O 1
ATOM 1402 N N . GLY A 1 186 ? 6.635 -4.845 -15.967 1.00 97.69 186 GLY A N 1
ATOM 1403 C CA . GLY A 1 186 ? 6.489 -4.734 -14.514 1.00 97.69 186 GLY A CA 1
ATOM 1404 C C . GLY A 1 186 ? 7.775 -5.123 -13.776 1.00 97.69 186 GLY A C 1
ATOM 1405 O O . GLY A 1 186 ? 8.264 -4.369 -12.937 1.00 97.69 186 GLY A O 1
ATOM 1406 N N . VAL A 1 187 ? 8.382 -6.254 -14.149 1.00 97.25 187 VAL A N 1
ATOM 1407 C CA . VAL A 1 187 ? 9.685 -6.689 -13.611 1.00 97.25 187 VAL A CA 1
ATOM 1408 C C . VAL A 1 187 ? 10.804 -5.701 -13.950 1.00 97.25 187 VAL A C 1
ATOM 1410 O O . VAL A 1 187 ? 11.653 -5.410 -13.107 1.00 97.25 187 VAL A O 1
ATOM 1413 N N . GLU A 1 188 ? 10.830 -5.172 -15.172 1.00 97.12 188 GLU A N 1
ATOM 1414 C CA . GLU A 1 188 ? 11.825 -4.180 -15.584 1.00 97.12 188 GLU A CA 1
ATOM 1415 C C . GLU A 1 188 ? 11.699 -2.880 -14.783 1.00 97.12 188 GLU A C 1
ATOM 1417 O O . GLU A 1 188 ? 12.706 -2.404 -14.263 1.00 97.12 188 GLU A O 1
ATOM 1422 N N . HIS A 1 189 ? 10.471 -2.385 -14.591 1.00 97.12 189 HIS A N 1
ATOM 1423 C CA . HIS A 1 189 ? 10.163 -1.239 -13.736 1.00 97.12 189 HIS A CA 1
ATOM 1424 C C . HIS A 1 189 ? 10.670 -1.438 -12.307 1.00 97.12 189 HIS A C 1
ATOM 1426 O O . HIS A 1 189 ? 11.293 -0.532 -11.747 1.00 97.12 189 HIS A O 1
ATOM 1432 N N . LEU A 1 190 ? 10.454 -2.627 -11.741 1.00 95.81 190 LEU A N 1
ATOM 1433 C CA . LEU A 1 190 ? 10.918 -2.958 -10.400 1.00 95.81 190 LEU A CA 1
ATOM 1434 C C . LEU A 1 190 ? 12.449 -2.954 -10.317 1.00 95.81 190 LEU A C 1
ATOM 1436 O O . LEU A 1 190 ? 13.023 -2.288 -9.460 1.00 95.81 190 LEU A O 1
ATOM 1440 N N . ARG A 1 191 ? 13.131 -3.609 -11.267 1.00 94.06 191 ARG A N 1
ATOM 1441 C CA . ARG A 1 191 ? 14.602 -3.571 -11.363 1.00 94.06 191 ARG A CA 1
ATOM 1442 C C . ARG A 1 191 ? 15.133 -2.147 -11.540 1.00 94.06 191 ARG A C 1
ATOM 1444 O O . ARG A 1 191 ? 16.174 -1.812 -10.980 1.00 94.06 191 ARG A O 1
ATOM 1451 N N . GLY A 1 192 ? 14.446 -1.326 -12.333 1.00 92.31 192 GLY A N 1
ATOM 1452 C CA . GLY A 1 192 ? 14.791 0.072 -12.569 1.00 92.31 192 GLY A CA 1
ATOM 1453 C C . GLY A 1 192 ? 14.728 0.916 -11.296 1.00 92.31 192 GLY A C 1
ATOM 1454 O O . GLY A 1 192 ? 15.645 1.700 -11.062 1.00 92.31 192 GLY A O 1
ATOM 1455 N N . HIS A 1 193 ? 13.705 0.713 -10.459 1.00 92.44 193 HIS A N 1
ATOM 1456 C CA . HIS A 1 193 ? 13.591 1.377 -9.156 1.00 92.44 193 HIS A CA 1
ATOM 1457 C C . HIS A 1 193 ? 14.668 0.909 -8.183 1.00 92.44 193 HIS A C 1
ATOM 1459 O O . HIS A 1 193 ? 15.349 1.740 -7.595 1.00 92.44 193 HIS A O 1
ATOM 1465 N N . LEU A 1 194 ? 14.878 -0.403 -8.055 1.00 90.81 194 LEU A N 1
ATOM 1466 C CA . LEU A 1 194 ? 15.855 -0.944 -7.106 1.00 90.81 194 LEU A CA 1
ATOM 1467 C C . LEU A 1 194 ? 17.284 -0.482 -7.415 1.00 90.81 194 LEU A C 1
ATOM 1469 O O . LEU A 1 194 ? 18.016 -0.155 -6.493 1.00 90.81 194 LEU A O 1
ATOM 1473 N N . ARG A 1 195 ? 17.665 -0.378 -8.697 1.00 88.75 195 ARG A N 1
ATOM 1474 C CA . ARG A 1 195 ? 18.989 0.137 -9.091 1.00 88.75 195 ARG A CA 1
ATOM 1475 C C . ARG A 1 195 ? 19.180 1.631 -8.843 1.00 88.75 195 ARG A C 1
ATOM 1477 O O . ARG A 1 195 ? 20.304 2.047 -8.596 1.00 88.75 195 ARG A O 1
ATOM 1484 N N . ARG A 1 196 ? 18.128 2.440 -8.997 1.00 88.06 196 ARG A N 1
ATOM 1485 C CA . ARG A 1 196 ? 18.229 3.902 -8.844 1.00 88.06 196 ARG A CA 1
ATOM 1486 C C . ARG A 1 196 ? 18.123 4.315 -7.388 1.00 88.06 196 ARG A C 1
ATOM 1488 O O . ARG A 1 196 ? 18.937 5.097 -6.919 1.00 88.06 196 ARG A O 1
ATOM 1495 N N . CYS A 1 197 ? 17.164 3.734 -6.676 1.00 88.44 197 CYS A N 1
ATOM 1496 C CA . CYS A 1 197 ? 16.855 4.138 -5.316 1.00 88.44 197 CYS A CA 1
ATOM 1497 C C . CYS A 1 197 ? 17.748 3.494 -4.254 1.00 88.44 197 CYS A C 1
ATOM 1499 O O . CYS A 1 197 ? 17.646 3.869 -3.088 1.00 88.44 197 CYS A O 1
ATOM 1501 N N . TRP A 1 198 ? 18.600 2.529 -4.609 1.00 87.62 198 TRP A N 1
ATOM 1502 C CA . TRP A 1 198 ? 19.446 1.830 -3.647 1.00 87.62 198 TRP A CA 1
ATOM 1503 C C . TRP A 1 198 ? 20.787 1.412 -4.251 1.00 87.62 198 TRP A C 1
ATOM 1505 O O . TRP A 1 198 ? 20.844 0.593 -5.164 1.00 87.62 198 TRP A O 1
ATOM 1515 N N . ASP A 1 199 ? 21.875 1.936 -3.688 1.00 81.12 199 ASP A N 1
ATOM 1516 C CA . ASP A 1 199 ? 23.252 1.601 -4.082 1.00 81.12 199 ASP A CA 1
ATOM 1517 C C . ASP A 1 199 ? 23.913 0.550 -3.161 1.00 81.12 199 ASP A C 1
ATOM 1519 O O . ASP A 1 199 ? 25.107 0.265 -3.274 1.00 81.12 199 ASP A O 1
ATOM 1523 N N . GLY A 1 200 ? 23.144 -0.016 -2.222 1.00 80.38 200 GLY A N 1
ATOM 1524 C CA . GLY A 1 200 ? 23.627 -0.936 -1.187 1.00 80.38 200 GLY A CA 1
ATOM 1525 C C . GLY A 1 200 ? 24.005 -0.294 0.139 1.00 80.38 200 GLY A C 1
ATOM 1526 O O . GLY A 1 200 ? 24.263 -1.014 1.106 1.00 80.38 200 GLY A O 1
ATOM 1527 N N . ARG A 1 201 ? 24.042 1.037 0.203 1.00 78.94 201 ARG A N 1
ATOM 1528 C CA . ARG A 1 201 ? 24.433 1.799 1.392 1.00 78.94 201 ARG A CA 1
ATOM 1529 C C . ARG A 1 201 ? 23.439 2.907 1.705 1.00 78.94 201 ARG A C 1
ATOM 1531 O O . ARG A 1 201 ? 23.065 3.065 2.866 1.00 78.94 201 ARG A O 1
ATOM 1538 N N . THR A 1 202 ? 23.023 3.644 0.686 1.00 80.50 202 THR A N 1
ATOM 1539 C CA . THR A 1 202 ? 22.206 4.844 0.798 1.00 80.50 202 THR A CA 1
ATOM 1540 C C . THR A 1 202 ? 20.955 4.711 -0.061 1.00 80.50 202 THR A C 1
ATOM 1542 O O . THR A 1 202 ? 20.988 4.278 -1.213 1.00 80.50 202 THR A O 1
ATOM 1545 N N . LEU A 1 203 ? 19.825 5.092 0.534 1.00 84.81 203 LEU A N 1
ATOM 1546 C CA . LEU A 1 203 ? 18.565 5.268 -0.169 1.00 84.81 203 LEU A CA 1
ATOM 1547 C C . LEU A 1 203 ? 18.585 6.622 -0.875 1.00 84.81 203 LEU A C 1
ATOM 1549 O O . LEU A 1 203 ? 18.806 7.646 -0.231 1.00 84.81 203 LEU A O 1
ATOM 1553 N N . VAL A 1 204 ? 18.273 6.631 -2.166 1.00 85.56 204 VAL A N 1
ATOM 1554 C CA . VAL A 1 204 ? 17.979 7.865 -2.897 1.00 85.56 204 VAL A CA 1
ATOM 1555 C C . VAL A 1 204 ? 16.533 7.798 -3.371 1.00 85.56 204 VAL A C 1
ATOM 1557 O O . VAL A 1 204 ? 16.198 7.054 -4.289 1.00 85.56 204 VAL A O 1
ATOM 1560 N N . PRO A 1 205 ? 15.611 8.487 -2.695 1.00 85.00 205 PRO A N 1
ATOM 1561 C CA . PRO A 1 205 ? 14.223 8.094 -2.819 1.00 85.00 205 PRO A CA 1
ATOM 1562 C C . PRO A 1 205 ? 13.502 8.822 -3.974 1.00 85.00 205 PRO A C 1
ATOM 1564 O O . PRO A 1 205 ? 12.423 8.384 -4.367 1.00 85.00 205 PRO A O 1
ATOM 1567 N N . ASP A 1 206 ? 14.096 9.875 -4.556 1.00 86.81 206 ASP A N 1
ATOM 1568 C CA . ASP A 1 206 ? 13.556 10.643 -5.692 1.00 86.81 206 ASP A CA 1
ATOM 1569 C C . ASP A 1 206 ? 14.660 11.081 -6.679 1.00 86.81 206 ASP A C 1
ATOM 1571 O O . ASP A 1 206 ? 15.641 11.727 -6.297 1.00 86.81 206 ASP A O 1
ATOM 1575 N N . HIS A 1 207 ? 14.477 10.758 -7.962 1.00 85.25 207 HIS A N 1
ATOM 1576 C CA . HIS A 1 207 ? 15.363 11.124 -9.070 1.00 85.25 207 HIS A CA 1
ATOM 1577 C C . HIS A 1 207 ? 14.590 11.722 -10.244 1.00 85.25 207 HIS A C 1
ATOM 1579 O O . HIS A 1 207 ? 13.435 11.370 -10.498 1.00 85.25 207 HIS A O 1
ATOM 1585 N N . GLY A 1 208 ? 15.263 12.561 -11.032 1.00 87.81 208 GLY A N 1
ATOM 1586 C CA . GLY A 1 208 ? 14.772 12.950 -12.350 1.00 87.81 208 GLY A CA 1
ATOM 1587 C C . GLY A 1 208 ? 14.811 11.750 -13.292 1.00 87.81 208 GLY A C 1
ATOM 1588 O O . GLY A 1 208 ? 15.669 10.879 -13.157 1.00 87.81 208 GLY A O 1
ATOM 1589 N N . LEU A 1 209 ? 13.872 11.684 -14.235 1.00 86.44 209 LEU A N 1
ATOM 1590 C CA . LEU A 1 209 ? 13.793 10.562 -15.171 1.00 86.44 209 LEU A CA 1
ATOM 1591 C C . LEU A 1 209 ? 15.054 10.438 -16.045 1.00 86.44 209 LEU A C 1
ATOM 1593 O O . LEU A 1 209 ? 15.531 9.325 -16.232 1.00 86.44 209 LEU A O 1
ATOM 1597 N N . ASP A 1 210 ? 15.612 11.562 -16.503 1.00 83.38 210 ASP A N 1
ATOM 1598 C CA . ASP A 1 210 ? 16.762 11.620 -17.423 1.00 83.38 210 ASP A CA 1
ATOM 1599 C C . ASP A 1 210 ? 18.131 11.459 -16.717 1.00 83.38 210 ASP A C 1
ATOM 1601 O O . ASP A 1 210 ? 19.144 11.964 -17.196 1.00 83.38 210 ASP A O 1
ATOM 1605 N N . ASP A 1 211 ? 18.169 10.816 -15.542 1.00 66.06 211 ASP A N 1
ATOM 1606 C CA . ASP A 1 211 ? 19.363 10.653 -14.691 1.00 66.06 211 ASP A CA 1
ATOM 1607 C C . ASP A 1 211 ? 20.083 11.984 -14.347 1.00 66.06 211 ASP A C 1
ATOM 1609 O O . ASP A 1 211 ? 21.263 12.009 -13.985 1.00 66.06 211 ASP A O 1
ATOM 1613 N N . SER A 1 212 ? 19.365 13.115 -14.375 1.00 58.16 212 SER A N 1
ATOM 1614 C CA . SER A 1 212 ? 19.806 14.318 -13.665 1.00 58.16 212 SER A CA 1
ATOM 1615 C C . SER A 1 212 ? 19.894 13.967 -12.181 1.00 58.16 212 SER A C 1
ATOM 1617 O O . SER A 1 212 ? 18.961 13.341 -11.672 1.00 58.16 212 SER A O 1
ATOM 1619 N N . ALA A 1 213 ? 20.999 14.346 -11.534 1.00 60.44 213 ALA A N 1
ATOM 1620 C CA . ALA A 1 213 ? 21.318 14.175 -10.114 1.00 60.44 213 ALA A CA 1
ATOM 1621 C C . ALA A 1 213 ? 20.089 14.126 -9.173 1.00 60.44 213 ALA A C 1
ATOM 1623 O O . ALA A 1 213 ? 19.071 14.745 -9.494 1.00 60.44 213 ALA A O 1
ATOM 1624 N N . PRO A 1 214 ? 20.179 13.442 -8.008 1.00 61.47 214 PRO A N 1
ATOM 1625 C CA . PRO A 1 214 ? 19.097 13.387 -7.021 1.00 61.47 214 PRO A CA 1
ATOM 1626 C C . PRO A 1 214 ? 18.375 14.732 -6.940 1.00 61.47 214 PRO A C 1
ATOM 1628 O O . PRO A 1 214 ? 19.013 15.762 -6.722 1.00 61.47 214 PRO A O 1
ATOM 1631 N N . VAL A 1 215 ? 17.059 14.744 -7.186 1.00 64.31 215 VAL A N 1
ATOM 1632 C CA . VAL A 1 215 ? 16.308 16.012 -7.334 1.00 64.31 215 VAL A CA 1
ATOM 1633 C C . VAL A 1 215 ? 16.228 16.764 -5.999 1.00 64.31 215 VAL A C 1
ATOM 1635 O O . VAL A 1 215 ? 15.819 17.921 -5.947 1.00 64.31 215 VAL A O 1
ATOM 1638 N N . SER A 1 216 ? 16.700 16.129 -4.929 1.00 54.16 216 SER A N 1
ATOM 1639 C CA . SER A 1 216 ? 16.978 16.752 -3.654 1.00 54.16 216 SER A CA 1
ATOM 1640 C C . SER A 1 216 ? 18.438 16.504 -3.264 1.00 54.16 216 SER A C 1
ATOM 1642 O O . SER A 1 216 ? 18.858 15.352 -3.146 1.00 54.16 216 SER A O 1
ATOM 1644 N N . GLU A 1 217 ? 19.176 17.566 -2.916 1.00 45.00 217 GLU A N 1
ATOM 1645 C CA . GLU A 1 217 ? 19.952 17.490 -1.671 1.00 45.00 217 GLU A CA 1
ATOM 1646 C C . GLU A 1 217 ? 18.933 17.062 -0.617 1.00 45.00 217 GLU A C 1
ATOM 1648 O O . GLU A 1 217 ? 17.975 17.801 -0.410 1.00 45.00 217 GLU A O 1
ATOM 1653 N N . ALA A 1 218 ? 19.032 15.809 -0.157 1.00 42.94 218 ALA A N 1
ATOM 1654 C CA . ALA A 1 218 ? 18.151 15.117 0.786 1.00 42.94 218 ALA A CA 1
ATOM 1655 C C . ALA A 1 218 ? 16.899 15.911 1.170 1.00 42.94 218 ALA A C 1
A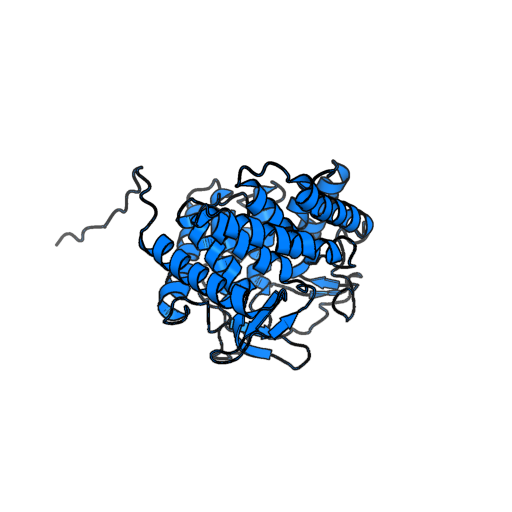TOM 1657 O O . ALA A 1 218 ? 17.007 16.853 1.947 1.00 42.94 218 ALA A O 1
ATOM 1658 N N . ALA A 1 219 ? 15.712 15.533 0.685 1.00 47.62 219 ALA A N 1
ATOM 1659 C CA . ALA A 1 219 ? 14.506 15.965 1.374 1.00 47.62 219 ALA A CA 1
ATOM 1660 C C . ALA A 1 219 ? 14.698 15.385 2.779 1.00 47.62 219 ALA A C 1
ATOM 1662 O O . ALA A 1 219 ? 14.689 14.156 2.885 1.00 47.62 219 ALA A O 1
ATOM 1663 N N . PRO A 1 220 ? 14.954 16.181 3.837 1.00 48.84 220 PRO A N 1
ATOM 1664 C CA . PRO A 1 220 ? 15.406 15.637 5.124 1.00 48.84 220 PRO A CA 1
ATOM 1665 C C . PRO A 1 220 ? 14.320 14.798 5.828 1.00 48.84 220 PRO A C 1
ATOM 1667 O O . PRO A 1 220 ? 14.463 14.426 6.991 1.00 48.84 220 PRO A O 1
ATOM 1670 N N . TYR A 1 221 ? 13.207 14.550 5.131 1.00 55.44 221 TYR A N 1
ATOM 1671 C CA . TYR A 1 221 ? 11.875 14.290 5.644 1.00 55.44 221 TYR A CA 1
ATOM 1672 C C . TYR A 1 221 ? 11.171 13.150 4.900 1.00 55.44 221 TYR A C 1
ATOM 1674 O O . TYR A 1 221 ? 9.973 13.236 4.622 1.00 55.44 221 TYR A O 1
ATOM 1682 N N . TRP A 1 222 ? 11.883 12.073 4.541 1.00 72.56 222 TRP A N 1
ATOM 1683 C CA . TRP A 1 222 ? 11.215 10.904 3.962 1.00 72.56 222 TRP A CA 1
ATOM 1684 C C . TRP A 1 222 ? 11.536 9.568 4.632 1.00 72.56 222 TRP A C 1
ATOM 1686 O O . TRP A 1 222 ? 11.948 8.597 3.997 1.00 72.56 222 TRP A O 1
ATOM 1696 N N . SER A 1 223 ? 11.190 9.499 5.917 1.00 78.50 223 SER A N 1
ATOM 1697 C CA . SER A 1 223 ? 11.068 8.280 6.738 1.00 78.50 223 SER A CA 1
ATOM 1698 C C . SER A 1 223 ? 10.467 7.068 6.010 1.00 78.50 223 SER A C 1
ATOM 1700 O O . SER A 1 223 ? 10.923 5.939 6.197 1.00 78.50 223 SER A O 1
ATOM 1702 N N . ARG A 1 224 ? 9.448 7.270 5.157 1.00 89.62 224 ARG A N 1
ATOM 1703 C CA . ARG A 1 224 ? 8.777 6.174 4.426 1.00 89.62 224 ARG A CA 1
ATOM 1704 C C . ARG A 1 224 ? 9.585 5.606 3.263 1.00 89.62 224 ARG A C 1
ATOM 1706 O O . ARG A 1 224 ? 9.267 4.507 2.816 1.00 89.62 224 ARG A O 1
ATOM 1713 N N . GLY A 1 225 ? 10.596 6.308 2.752 1.00 89.50 225 GLY A N 1
ATOM 1714 C CA . GLY A 1 225 ? 11.322 5.870 1.559 1.00 89.50 225 GLY A CA 1
ATOM 1715 C C . GLY A 1 225 ? 11.963 4.488 1.740 1.00 89.50 225 GLY A C 1
ATOM 1716 O O . GLY A 1 225 ? 11.855 3.632 0.863 1.00 89.50 225 GLY A O 1
ATOM 1717 N N . ARG A 1 226 ? 12.526 4.220 2.928 1.00 88.94 226 ARG A N 1
ATOM 1718 C CA . ARG A 1 226 ? 13.053 2.896 3.289 1.00 88.94 226 ARG A CA 1
ATOM 1719 C C . ARG A 1 226 ? 11.953 1.837 3.286 1.00 88.94 226 ARG A C 1
ATOM 1721 O O . ARG A 1 226 ? 12.155 0.759 2.740 1.00 88.94 226 ARG A O 1
ATOM 1728 N N . ALA A 1 227 ? 10.803 2.131 3.884 1.00 92.94 227 ALA A N 1
ATOM 1729 C CA . ALA A 1 227 ? 9.696 1.185 3.979 1.00 92.94 227 ALA A CA 1
ATOM 1730 C C . ALA A 1 227 ? 9.155 0.800 2.587 1.00 92.94 227 ALA A C 1
ATOM 1732 O O . ALA A 1 227 ? 8.924 -0.378 2.304 1.00 92.94 227 ALA A O 1
ATOM 1733 N N . TRP A 1 228 ? 9.055 1.771 1.673 1.00 94.69 228 TRP A N 1
ATOM 1734 C CA . TRP A 1 228 ? 8.711 1.506 0.274 1.00 94.69 228 TRP A CA 1
ATOM 1735 C C . TRP A 1 228 ? 9.777 0.706 -0.463 1.00 94.69 228 TRP A C 1
ATOM 1737 O O . TRP A 1 228 ? 9.437 -0.200 -1.222 1.00 94.69 228 TRP A O 1
ATOM 1747 N N . LEU A 1 229 ? 11.055 0.975 -0.196 1.00 92.62 229 LEU A N 1
ATOM 1748 C CA . LEU A 1 229 ? 12.146 0.190 -0.760 1.00 92.62 229 LEU A CA 1
ATOM 1749 C C . LEU A 1 229 ? 12.088 -1.273 -0.290 1.00 92.62 229 LEU A C 1
ATOM 1751 O O . LEU A 1 229 ? 12.196 -2.175 -1.115 1.00 92.62 229 LEU A O 1
ATOM 1755 N N . VAL A 1 230 ? 11.856 -1.523 1.005 1.00 93.38 230 VAL A N 1
ATOM 1756 C CA . VAL A 1 230 ? 11.676 -2.887 1.543 1.00 93.38 230 VAL A CA 1
ATOM 1757 C C . VAL A 1 230 ? 10.480 -3.576 0.878 1.00 93.38 230 VAL A C 1
ATOM 1759 O O . VAL A 1 230 ? 10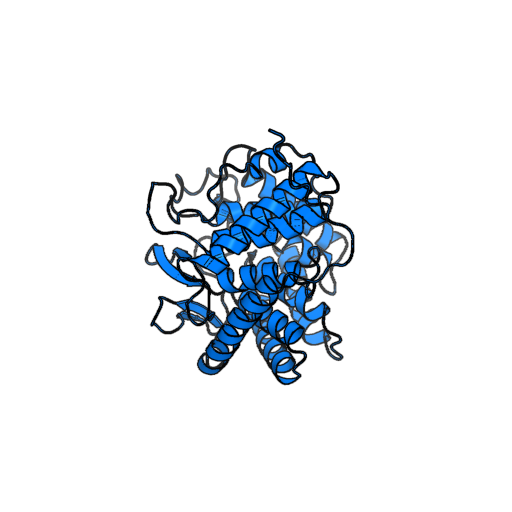.581 -4.745 0.517 1.00 93.38 230 VAL A O 1
ATOM 1762 N N . THR A 1 231 ? 9.386 -2.847 0.637 1.00 95.38 231 THR A N 1
ATOM 1763 C CA . THR A 1 231 ? 8.215 -3.370 -0.092 1.00 95.38 231 THR A CA 1
ATOM 1764 C C . THR A 1 231 ? 8.581 -3.779 -1.522 1.00 95.38 231 THR A C 1
ATOM 1766 O O . THR A 1 231 ? 8.255 -4.882 -1.954 1.00 95.38 231 THR A O 1
ATOM 1769 N N . ALA A 1 232 ? 9.332 -2.941 -2.241 1.00 94.69 232 ALA A N 1
ATOM 1770 C CA . ALA A 1 232 ? 9.810 -3.252 -3.586 1.00 94.69 232 ALA A CA 1
ATOM 1771 C C . ALA A 1 232 ? 10.766 -4.462 -3.607 1.00 94.69 232 ALA A C 1
ATOM 1773 O O . ALA A 1 232 ? 10.711 -5.283 -4.522 1.00 94.69 232 ALA A O 1
ATOM 1774 N N . PHE A 1 233 ? 11.623 -4.616 -2.593 1.00 92.94 233 PHE A N 1
ATOM 1775 C CA . PHE A 1 233 ? 12.453 -5.812 -2.449 1.00 92.94 233 PHE A CA 1
ATOM 1776 C C . PHE A 1 233 ? 11.622 -7.066 -2.169 1.00 92.94 233 PHE A C 1
ATOM 1778 O O . PHE A 1 233 ? 11.914 -8.108 -2.751 1.00 92.94 233 PHE A O 1
ATOM 1785 N N . ALA A 1 234 ? 10.582 -6.978 -1.337 1.00 93.81 234 ALA A N 1
ATOM 1786 C CA . ALA A 1 234 ? 9.665 -8.092 -1.105 1.00 93.81 234 ALA A CA 1
ATOM 1787 C C . ALA A 1 234 ? 9.003 -8.541 -2.419 1.00 93.81 234 ALA A C 1
ATOM 1789 O O . ALA A 1 234 ? 9.085 -9.719 -2.766 1.00 93.81 234 ALA A O 1
ATOM 1790 N N . ASP A 1 235 ? 8.474 -7.596 -3.208 1.00 93.56 235 ASP A N 1
ATOM 1791 C CA . ASP A 1 235 ? 7.924 -7.869 -4.543 1.00 93.56 235 ASP A CA 1
ATOM 1792 C C . ASP A 1 235 ? 8.980 -8.511 -5.467 1.00 93.56 235 ASP A C 1
ATOM 1794 O O . ASP A 1 235 ? 8.690 -9.458 -6.201 1.00 93.56 235 ASP A O 1
ATOM 1798 N N . ALA A 1 236 ? 10.227 -8.032 -5.427 1.00 92.75 236 ALA A N 1
ATOM 1799 C CA . ALA A 1 236 ? 11.296 -8.520 -6.296 1.00 92.75 236 ALA A CA 1
ATOM 1800 C C . ALA A 1 236 ? 11.740 -9.941 -5.948 1.00 92.75 236 ALA A C 1
ATOM 1802 O O . ALA A 1 236 ? 11.999 -10.734 -6.854 1.00 92.75 236 ALA A O 1
ATOM 1803 N N . VAL A 1 237 ? 11.819 -10.278 -4.661 1.00 91.75 237 VAL A N 1
ATOM 1804 C CA . VAL A 1 237 ? 12.134 -11.641 -4.222 1.00 91.75 237 VAL A CA 1
ATOM 1805 C C . VAL A 1 237 ? 10.970 -12.579 -4.551 1.00 91.75 237 VAL A C 1
ATOM 1807 O O . VAL A 1 237 ? 11.203 -13.645 -5.119 1.00 91.75 237 VAL A O 1
ATOM 1810 N N . GLY A 1 238 ? 9.726 -12.165 -4.287 1.00 90.44 238 GLY A N 1
ATOM 1811 C CA . GLY A 1 238 ? 8.528 -12.958 -4.592 1.00 90.44 238 GLY A CA 1
ATOM 1812 C C . GLY A 1 238 ? 8.370 -13.273 -6.081 1.00 90.44 238 GLY A C 1
ATOM 1813 O O . GLY A 1 238 ? 8.012 -14.388 -6.453 1.00 90.44 238 GLY A O 1
ATOM 1814 N N . LEU A 1 239 ? 8.721 -12.323 -6.952 1.00 89.69 239 LEU A N 1
ATOM 1815 C CA . LEU A 1 239 ? 8.707 -12.496 -8.408 1.00 89.69 239 LEU A CA 1
ATOM 1816 C C . LEU A 1 239 ? 9.980 -13.166 -8.970 1.00 89.69 239 LEU A C 1
ATOM 1818 O O . LEU A 1 239 ? 10.111 -13.297 -10.187 1.00 89.69 239 LEU A O 1
ATOM 1822 N N . GLY A 1 240 ? 10.941 -13.560 -8.125 1.00 89.38 240 GLY A N 1
ATOM 1823 C CA . GLY A 1 240 ? 12.205 -14.176 -8.557 1.00 89.38 240 GLY A CA 1
ATOM 1824 C C . GLY A 1 240 ? 13.135 -13.234 -9.337 1.00 89.38 240 GLY A C 1
ATOM 1825 O O . GLY A 1 240 ? 13.992 -13.677 -10.100 1.00 89.38 240 GLY A O 1
ATOM 1826 N N . VAL A 1 241 ? 12.953 -11.924 -9.180 1.00 89.06 241 VAL A N 1
ATOM 1827 C CA . VAL A 1 241 ? 13.723 -10.866 -9.848 1.00 89.06 241 VAL A CA 1
ATOM 1828 C C . VAL A 1 241 ? 15.086 -10.673 -9.193 1.00 89.06 241 VAL A C 1
ATOM 1830 O O . VAL A 1 241 ? 16.063 -10.419 -9.900 1.00 89.06 241 VAL A O 1
ATOM 1833 N N . ILE A 1 242 ? 15.121 -10.777 -7.864 1.00 87.81 242 ILE A N 1
ATOM 1834 C CA . ILE A 1 242 ? 16.304 -10.655 -7.013 1.00 87.81 242 ILE A CA 1
ATOM 1835 C C . ILE A 1 242 ? 16.454 -11.933 -6.190 1.00 87.81 242 ILE A C 1
ATOM 1837 O O . ILE A 1 242 ? 15.469 -12.492 -5.706 1.00 87.81 242 ILE A O 1
ATOM 1841 N N . SER A 1 243 ? 17.696 -12.394 -6.031 1.00 85.81 243 SER A N 1
ATOM 1842 C CA . SER A 1 243 ? 17.991 -13.530 -5.161 1.00 85.81 243 SER A CA 1
ATOM 1843 C C . SER A 1 243 ? 17.768 -13.157 -3.688 1.00 85.81 243 SER A C 1
ATOM 1845 O O . SER A 1 243 ? 18.213 -12.091 -3.264 1.00 85.81 243 SER A O 1
ATOM 1847 N N . PRO A 1 244 ? 17.195 -14.045 -2.858 1.00 81.12 244 PRO A N 1
ATOM 1848 C CA . PRO A 1 244 ? 17.191 -13.896 -1.401 1.00 81.12 244 PRO A CA 1
ATOM 1849 C C . PRO A 1 244 ? 18.566 -13.605 -0.772 1.00 81.12 244 PRO A C 1
ATOM 1851 O O . PRO A 1 244 ? 18.623 -13.076 0.332 1.00 81.12 244 PRO A O 1
ATOM 1854 N N . GLN A 1 245 ? 19.668 -13.967 -1.443 1.00 78.69 245 GLN A N 1
ATOM 1855 C CA . GLN A 1 245 ? 21.041 -13.710 -0.983 1.00 78.69 245 GLN A CA 1
ATOM 1856 C C . GLN A 1 245 ? 21.681 -12.466 -1.619 1.00 78.69 245 GLN A C 1
ATOM 1858 O O . GLN A 1 245 ? 22.898 -12.298 -1.549 1.00 78.69 245 GLN A O 1
ATOM 1863 N N . ASP A 1 246 ? 20.901 -11.608 -2.279 1.00 83.06 246 ASP A N 1
ATOM 1864 C CA . ASP A 1 246 ? 21.436 -10.400 -2.897 1.00 83.06 246 ASP A CA 1
ATOM 1865 C C . ASP A 1 246 ? 22.065 -9.474 -1.828 1.00 83.06 246 ASP A C 1
ATOM 1867 O O . ASP A 1 246 ? 21.423 -9.164 -0.812 1.00 83.06 246 ASP A O 1
ATOM 1871 N N . PRO A 1 247 ? 23.323 -9.025 -2.010 1.00 79.69 247 PRO A N 1
ATOM 1872 C CA . PRO A 1 247 ? 23.997 -8.153 -1.050 1.00 79.69 247 PRO A CA 1
ATOM 1873 C C . PRO A 1 247 ? 23.227 -6.861 -0.760 1.00 79.69 247 PRO A C 1
ATOM 1875 O O . PRO A 1 247 ? 23.251 -6.372 0.372 1.00 79.69 247 PRO A O 1
ATOM 1878 N N . PHE A 1 248 ? 22.506 -6.328 -1.750 1.00 81.88 248 PHE A N 1
ATOM 1879 C CA . PHE A 1 248 ? 21.694 -5.132 -1.580 1.00 81.88 248 PHE A CA 1
ATOM 1880 C C . PHE A 1 248 ? 20.534 -5.354 -0.615 1.00 81.88 248 PHE A C 1
ATOM 1882 O O . PHE A 1 248 ? 20.273 -4.487 0.222 1.00 81.88 248 PHE A O 1
ATOM 1889 N N . LEU A 1 249 ? 19.893 -6.521 -0.673 1.00 81.69 249 LEU A N 1
ATOM 1890 C CA . LEU A 1 249 ? 18.855 -6.905 0.279 1.00 81.69 249 LEU A CA 1
ATOM 1891 C C . LEU A 1 249 ? 19.432 -7.046 1.692 1.00 81.69 249 LEU A C 1
ATOM 1893 O O . LEU A 1 249 ? 18.859 -6.551 2.660 1.00 81.69 249 LEU A O 1
ATOM 1897 N N . THR A 1 250 ? 20.608 -7.663 1.807 1.00 76.44 250 THR A N 1
ATOM 1898 C CA . THR A 1 250 ? 21.265 -7.897 3.103 1.00 76.44 250 THR A CA 1
ATOM 1899 C C . THR A 1 250 ? 21.631 -6.581 3.796 1.00 76.44 250 THR A C 1
ATOM 1901 O O . THR A 1 250 ? 21.390 -6.426 4.993 1.00 76.44 250 THR A O 1
ATOM 1904 N N . GLY A 1 251 ? 22.158 -5.602 3.048 1.00 75.19 251 GLY A N 1
ATOM 1905 C CA . GLY A 1 251 ? 22.441 -4.261 3.571 1.00 75.19 251 GLY A CA 1
ATOM 1906 C C . GLY A 1 251 ? 21.182 -3.537 4.058 1.00 75.19 251 GLY A C 1
ATOM 1907 O O . GLY A 1 251 ? 21.206 -2.879 5.102 1.00 75.19 251 GLY A O 1
ATOM 1908 N N . LEU A 1 252 ? 20.061 -3.712 3.350 1.00 77.00 252 LEU A N 1
ATOM 1909 C CA . LEU A 1 252 ? 18.785 -3.100 3.710 1.00 77.00 252 LEU A CA 1
ATOM 1910 C C . LEU A 1 252 ? 18.193 -3.695 4.997 1.00 77.00 252 LEU A C 1
ATOM 1912 O O . LEU A 1 252 ? 17.634 -2.955 5.802 1.00 77.00 252 LEU A O 1
ATOM 1916 N N . LEU A 1 253 ? 18.333 -4.999 5.242 1.00 75.38 253 LEU A N 1
ATOM 1917 C CA . LEU A 1 253 ? 17.731 -5.680 6.401 1.00 75.38 253 LEU A CA 1
ATOM 1918 C C . LEU A 1 253 ? 18.471 -5.478 7.735 1.00 75.38 253 LEU A C 1
ATOM 1920 O O . LEU A 1 253 ? 18.079 -6.055 8.747 1.00 75.38 253 LEU A O 1
ATOM 1924 N N . SER A 1 254 ? 19.507 -4.636 7.775 1.00 68.56 254 SER A N 1
ATOM 1925 C CA . SER A 1 254 ? 20.247 -4.329 9.005 1.00 68.56 254 SER A CA 1
ATOM 1926 C C . SER A 1 254 ? 19.325 -3.928 10.173 1.00 68.56 254 SER A C 1
ATOM 1928 O O . SER A 1 254 ? 18.536 -2.984 10.083 1.00 68.56 254 SER A O 1
ATOM 1930 N N . THR A 1 255 ? 19.467 -4.609 11.316 1.00 61.59 255 THR A N 1
ATOM 1931 C CA . THR A 1 255 ? 18.613 -4.466 12.515 1.00 61.59 255 THR A CA 1
ATOM 1932 C C . THR A 1 255 ? 18.829 -3.171 13.305 1.00 61.59 255 THR A C 1
ATOM 1934 O O . THR A 1 255 ? 18.190 -2.964 14.336 1.00 61.59 255 THR A O 1
ATOM 1937 N N . ARG A 1 256 ? 19.714 -2.283 12.834 1.00 71.50 256 ARG A N 1
ATOM 1938 C CA . ARG A 1 256 ? 20.078 -1.031 13.519 1.00 71.50 256 ARG A CA 1
ATOM 1939 C C . ARG A 1 256 ? 19.094 0.114 13.287 1.00 71.50 256 ARG A C 1
ATOM 1941 O O . ARG A 1 256 ? 19.154 1.100 14.014 1.00 71.50 256 ARG A O 1
ATOM 1948 N N . ALA A 1 257 ? 18.207 0.003 12.298 1.00 79.62 257 ALA A N 1
ATOM 1949 C CA . ALA A 1 257 ? 17.176 1.010 12.074 1.00 79.62 257 ALA A CA 1
ATOM 1950 C C . ALA A 1 257 ? 16.160 1.014 13.236 1.00 79.62 257 ALA A C 1
ATOM 1952 O O . ALA A 1 257 ? 15.789 -0.069 13.715 1.00 79.62 257 ALA A O 1
ATOM 1953 N N . PRO A 1 258 ? 15.683 2.194 13.680 1.00 88.62 258 PRO A N 1
ATOM 1954 C CA . PRO A 1 258 ? 14.660 2.291 14.721 1.00 88.62 258 PRO A CA 1
ATOM 1955 C C . PRO A 1 258 ? 13.392 1.512 14.331 1.00 88.62 258 PRO A C 1
ATOM 1957 O O . PRO A 1 258 ? 13.136 1.271 13.150 1.00 88.62 258 PRO A O 1
ATOM 1960 N N . LEU A 1 259 ? 12.612 1.083 15.330 1.00 91.94 259 LEU A N 1
ATOM 1961 C CA . LEU A 1 259 ? 11.343 0.375 15.092 1.00 91.94 259 LEU A CA 1
ATOM 1962 C C . LEU A 1 259 ? 10.256 1.323 14.569 1.00 91.94 259 LEU A C 1
ATOM 1964 O O . LEU A 1 259 ? 9.458 0.933 13.725 1.00 91.94 259 LEU A O 1
ATOM 1968 N N . VAL A 1 260 ? 10.260 2.568 15.049 1.00 93.25 260 VAL A N 1
ATOM 1969 C CA . VAL A 1 260 ? 9.476 3.676 14.497 1.00 93.25 260 VAL A CA 1
ATOM 1970 C C . VAL A 1 260 ? 10.473 4.747 14.060 1.00 93.25 260 VAL A C 1
ATOM 1972 O O . VAL A 1 260 ? 11.144 5.314 14.924 1.00 93.25 260 VAL A O 1
ATOM 1975 N N . PRO A 1 261 ? 10.653 4.987 12.750 1.00 89.75 261 PRO A N 1
ATOM 1976 C CA . PRO A 1 261 ? 11.594 5.995 12.282 1.00 89.75 261 PRO A CA 1
ATOM 1977 C C . PRO A 1 261 ? 11.096 7.400 12.619 1.00 89.75 261 PRO A C 1
ATOM 1979 O O . PRO A 1 261 ? 9.890 7.652 12.633 1.00 89.75 261 PRO A O 1
ATOM 1982 N N . CYS A 1 262 ? 12.027 8.318 12.872 1.00 86.56 262 CYS A N 1
ATOM 1983 C CA . CYS A 1 262 ? 11.710 9.740 12.939 1.00 86.56 262 CYS A CA 1
ATOM 1984 C C . CYS A 1 262 ? 11.265 10.222 11.557 1.00 86.56 262 CYS A C 1
ATOM 1986 O O . CYS A 1 262 ? 11.833 9.813 10.546 1.00 86.56 262 CYS A O 1
ATOM 1988 N N . ALA A 1 263 ? 10.274 11.108 11.522 1.00 79.94 263 ALA A N 1
ATOM 1989 C CA . ALA A 1 263 ? 9.814 11.755 10.299 1.00 79.94 263 ALA A CA 1
ATOM 1990 C C . ALA A 1 263 ? 10.909 12.614 9.653 1.00 79.94 263 ALA A C 1
ATOM 1992 O O . ALA A 1 263 ? 10.927 12.772 8.435 1.00 79.94 263 ALA A O 1
ATOM 1993 N N . GLU A 1 264 ? 11.828 13.126 10.475 1.00 70.06 264 GLU A N 1
ATOM 1994 C CA . GLU A 1 264 ? 12.993 13.900 10.061 1.00 70.06 264 GLU A CA 1
ATOM 1995 C C . GLU A 1 264 ? 14.283 13.136 10.385 1.00 70.06 264 GLU A C 1
ATOM 1997 O O . GLU A 1 264 ? 14.500 12.739 11.533 1.00 70.06 264 GLU A O 1
ATOM 2002 N N . GLU A 1 265 ? 15.175 12.970 9.405 1.00 58.03 265 GLU A N 1
ATOM 2003 C CA . GLU A 1 265 ? 16.480 12.321 9.615 1.00 58.03 265 GLU A CA 1
ATOM 2004 C C . GLU A 1 265 ? 17.424 13.178 10.484 1.00 58.03 265 GLU A C 1
ATOM 2006 O O . GLU A 1 265 ? 18.327 12.650 11.131 1.00 58.03 265 GLU A O 1
ATOM 2011 N N . ALA A 1 266 ? 17.186 14.495 10.564 1.00 51.56 266 ALA A N 1
ATOM 2012 C CA . ALA A 1 266 ? 18.025 15.468 11.272 1.00 51.56 266 ALA A CA 1
ATOM 2013 C C . ALA A 1 266 ? 17.752 15.598 12.790 1.00 51.56 266 ALA A C 1
ATOM 2015 O O . ALA A 1 266 ? 18.221 16.548 13.417 1.00 51.56 266 ALA A O 1
ATOM 2016 N N . GLY A 1 267 ? 17.032 14.651 13.406 1.00 50.50 267 GLY A N 1
ATOM 2017 C CA . GLY A 1 267 ? 16.856 14.604 14.866 1.00 50.50 267 GLY A CA 1
ATOM 2018 C C . GLY A 1 267 ? 15.553 15.206 15.404 1.00 50.50 267 GLY A C 1
ATOM 2019 O O . GLY A 1 267 ? 15.488 15.567 16.579 1.00 50.50 267 GLY A O 1
ATOM 2020 N N . GLY A 1 268 ? 14.503 15.288 14.583 1.00 57.66 268 GLY A N 1
ATOM 2021 C CA . GLY A 1 268 ? 13.153 15.577 15.069 1.00 57.66 268 GLY A CA 1
ATOM 2022 C C . GLY A 1 268 ? 12.629 14.465 15.994 1.00 57.66 268 GLY A C 1
ATOM 2023 O O . GLY A 1 268 ? 12.876 13.281 15.767 1.00 57.66 268 GLY A O 1
ATOM 2024 N N . LEU A 1 269 ? 11.879 14.836 17.040 1.00 63.34 269 LEU A N 1
ATOM 2025 C CA . LEU A 1 269 ? 11.255 13.882 17.977 1.00 63.34 269 LEU A CA 1
ATOM 2026 C C . LEU A 1 269 ? 9.980 13.223 17.420 1.00 63.34 269 LEU A C 1
ATOM 2028 O O . LEU A 1 269 ? 9.464 12.278 18.016 1.00 63.34 269 LEU A O 1
ATOM 2032 N N . ALA A 1 270 ? 9.439 13.732 16.311 1.00 80.81 270 ALA A N 1
ATOM 2033 C CA . ALA A 1 270 ? 8.214 13.207 15.725 1.00 80.81 270 ALA A CA 1
ATOM 2034 C C . ALA A 1 270 ? 8.482 11.896 14.977 1.00 80.81 270 ALA A C 1
ATOM 2036 O O . ALA A 1 270 ? 9.309 11.848 14.066 1.00 80.81 270 ALA A O 1
ATOM 2037 N N . GLY A 1 271 ? 7.763 10.839 15.352 1.00 89.25 271 GLY A N 1
ATOM 2038 C CA . GLY A 1 271 ? 7.797 9.556 14.658 1.00 89.25 271 GLY A CA 1
ATOM 2039 C C . GLY A 1 271 ? 7.025 9.561 13.335 1.00 89.25 271 GLY A C 1
ATOM 2040 O O . GLY A 1 271 ? 6.264 10.478 13.015 1.00 89.25 271 GLY A O 1
ATOM 2041 N N . ASP A 1 272 ? 7.211 8.494 12.568 1.00 93.38 272 ASP A N 1
ATOM 2042 C CA . ASP A 1 272 ? 6.352 8.126 11.451 1.00 93.38 272 ASP A CA 1
ATOM 2043 C C . ASP A 1 272 ? 5.914 6.667 11.596 1.00 93.38 272 ASP A C 1
ATOM 2045 O O . ASP A 1 272 ? 6.533 5.724 11.095 1.00 93.38 272 ASP A O 1
ATOM 2049 N N . THR A 1 273 ? 4.810 6.482 12.312 1.00 95.88 273 THR A N 1
ATOM 2050 C CA . THR A 1 273 ? 4.191 5.170 12.522 1.00 95.88 273 THR A CA 1
ATOM 2051 C C . THR A 1 273 ? 3.651 4.562 11.227 1.00 95.88 273 THR A C 1
ATOM 2053 O O . THR A 1 273 ? 3.613 3.339 11.101 1.00 95.88 273 THR A O 1
ATOM 2056 N N . GLY A 1 274 ? 3.338 5.383 10.218 1.00 95.88 274 GLY A N 1
ATOM 2057 C CA . GLY A 1 274 ? 2.985 4.910 8.882 1.00 95.88 274 GLY A CA 1
ATOM 2058 C C . GLY A 1 274 ? 4.161 4.234 8.176 1.00 95.88 274 GLY A C 1
ATOM 2059 O O . GLY A 1 274 ? 3.991 3.154 7.614 1.00 95.88 274 GLY A O 1
ATOM 2060 N N . ALA A 1 275 ? 5.364 4.818 8.249 1.00 95.12 275 ALA A N 1
ATOM 2061 C CA . ALA A 1 275 ? 6.585 4.186 7.737 1.00 95.12 275 ALA A CA 1
ATOM 2062 C C . ALA A 1 275 ? 6.858 2.836 8.417 1.00 95.12 275 ALA A C 1
ATOM 2064 O O . ALA A 1 275 ? 7.154 1.849 7.745 1.00 95.12 275 ALA A O 1
ATOM 2065 N N . ALA A 1 276 ? 6.707 2.785 9.742 1.00 96.62 276 ALA A N 1
ATOM 2066 C CA . ALA A 1 276 ? 6.883 1.564 10.519 1.00 96.62 276 ALA A CA 1
ATOM 2067 C C . ALA A 1 276 ? 5.882 0.467 10.111 1.00 96.62 276 ALA A C 1
ATOM 2069 O O . ALA A 1 276 ? 6.275 -0.679 9.899 1.00 96.62 276 ALA A O 1
ATOM 2070 N N . ALA A 1 277 ? 4.602 0.818 9.944 1.00 98.19 277 ALA A N 1
ATOM 2071 C CA . ALA A 1 277 ? 3.565 -0.119 9.520 1.00 98.19 277 ALA A CA 1
ATOM 2072 C C . ALA A 1 277 ? 3.849 -0.709 8.127 1.00 98.19 277 ALA A C 1
ATOM 2074 O O . ALA A 1 277 ? 3.750 -1.922 7.944 1.00 98.19 277 ALA A O 1
ATOM 2075 N N . ILE A 1 278 ? 4.266 0.130 7.168 1.00 97.75 278 ILE A N 1
ATOM 2076 C CA . ILE A 1 278 ? 4.670 -0.311 5.823 1.00 97.75 278 ILE A CA 1
ATOM 2077 C C . ILE A 1 278 ? 5.862 -1.277 5.908 1.00 97.75 278 ILE A C 1
ATOM 2079 O O . ILE A 1 278 ? 5.824 -2.348 5.305 1.00 97.75 278 ILE A O 1
ATOM 2083 N N . GLU A 1 279 ? 6.908 -0.933 6.675 1.00 96.19 279 GLU A N 1
ATOM 2084 C CA . GLU A 1 279 ? 8.094 -1.790 6.821 1.00 96.19 279 GLU A CA 1
ATOM 2085 C C . GLU A 1 279 ? 7.720 -3.140 7.448 1.00 96.19 279 GLU A C 1
ATOM 2087 O O . GLU A 1 279 ? 8.160 -4.178 6.964 1.00 96.19 279 GLU A O 1
ATOM 2092 N N . ALA A 1 280 ? 6.868 -3.151 8.475 1.00 97.00 280 ALA A N 1
ATOM 2093 C CA . ALA A 1 280 ? 6.419 -4.382 9.114 1.00 97.00 280 ALA A CA 1
ATOM 2094 C C . ALA A 1 280 ? 5.675 -5.319 8.150 1.00 97.00 280 ALA A C 1
ATOM 2096 O O . ALA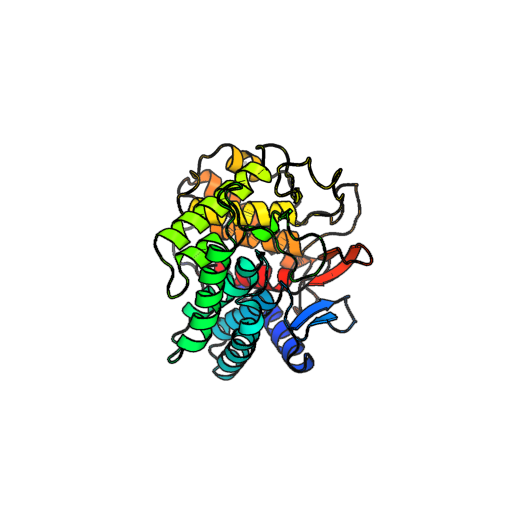 A 1 280 ? 6.005 -6.503 8.079 1.00 97.00 280 ALA A O 1
ATOM 2097 N N . ALA A 1 281 ? 4.707 -4.797 7.390 1.00 97.69 281 ALA A N 1
ATOM 2098 C CA . ALA A 1 281 ? 3.972 -5.584 6.402 1.00 97.69 281 ALA A CA 1
ATOM 2099 C C . ALA A 1 281 ? 4.914 -6.148 5.323 1.00 97.69 281 ALA A C 1
ATOM 2101 O O . ALA A 1 281 ? 4.875 -7.340 5.016 1.00 97.69 281 ALA A O 1
ATOM 2102 N N . ALA A 1 282 ? 5.827 -5.316 4.814 1.00 96.06 282 ALA A N 1
ATOM 2103 C CA . ALA A 1 282 ? 6.802 -5.724 3.810 1.00 96.06 282 ALA A CA 1
ATOM 2104 C C . ALA A 1 282 ? 7.786 -6.788 4.324 1.00 96.06 282 ALA A C 1
ATOM 2106 O O . ALA A 1 282 ? 8.137 -7.705 3.586 1.00 96.06 282 ALA A O 1
ATOM 2107 N N . LEU A 1 283 ? 8.216 -6.704 5.587 1.00 94.94 283 LEU A N 1
ATOM 2108 C CA . LEU A 1 283 ? 9.102 -7.692 6.206 1.00 94.94 283 LEU A CA 1
ATOM 2109 C C . LEU A 1 283 ? 8.416 -9.048 6.415 1.00 94.94 283 LEU A C 1
ATOM 2111 O O . LEU A 1 283 ? 9.065 -10.075 6.221 1.00 94.94 283 LEU A O 1
ATOM 2115 N N . LEU A 1 284 ? 7.124 -9.072 6.769 1.00 95.31 284 LEU A N 1
ATOM 2116 C CA . LEU A 1 284 ? 6.353 -10.322 6.841 1.00 95.31 284 LEU A CA 1
ATOM 2117 C C . LEU A 1 284 ? 6.263 -10.992 5.467 1.00 95.31 284 LEU A C 1
ATOM 2119 O O . LEU A 1 284 ? 6.564 -12.181 5.353 1.00 95.31 284 LEU A O 1
ATOM 2123 N N . ARG A 1 285 ? 5.927 -10.218 4.428 1.00 93.88 285 ARG A N 1
ATOM 2124 C CA . ARG A 1 285 ? 5.887 -10.692 3.038 1.00 93.88 285 ARG A CA 1
ATOM 2125 C C . ARG A 1 285 ? 7.246 -11.201 2.570 1.00 93.88 285 ARG A C 1
ATOM 2127 O O . ARG A 1 285 ? 7.366 -12.300 2.040 1.00 93.88 285 ARG A O 1
ATOM 2134 N N . LEU A 1 286 ? 8.299 -10.425 2.812 1.00 92.94 286 LEU A N 1
ATOM 2135 C CA . LEU A 1 286 ? 9.657 -10.810 2.454 1.00 92.94 286 LEU A CA 1
ATOM 2136 C C . LEU A 1 286 ? 10.062 -12.116 3.143 1.00 92.94 286 LEU A C 1
ATOM 2138 O O . LEU A 1 286 ? 10.594 -13.006 2.489 1.00 92.94 286 LEU A O 1
ATOM 2142 N N . ALA A 1 287 ? 9.791 -12.257 4.440 1.00 92.25 287 ALA A N 1
ATOM 2143 C CA . ALA A 1 287 ? 10.142 -13.462 5.176 1.00 92.25 287 ALA A CA 1
ATOM 2144 C C . ALA A 1 287 ? 9.458 -14.731 4.652 1.00 92.25 287 ALA A C 1
ATOM 2146 O O . ALA A 1 287 ? 10.024 -15.815 4.789 1.00 92.25 287 ALA A O 1
ATOM 2147 N N . ASP A 1 288 ? 8.264 -14.613 4.071 1.00 91.50 288 ASP A N 1
ATOM 2148 C CA . ASP A 1 288 ? 7.583 -15.721 3.401 1.00 91.50 288 ASP A CA 1
ATOM 2149 C C . ASP A 1 288 ? 8.333 -16.176 2.136 1.00 91.50 288 ASP A C 1
ATOM 2151 O O . ASP A 1 288 ? 8.515 -17.368 1.892 1.00 91.50 288 ASP A O 1
ATOM 2155 N N . HIS A 1 289 ? 8.889 -15.227 1.380 1.00 89.81 289 HIS A N 1
ATOM 2156 C CA . HIS A 1 289 ? 9.678 -15.523 0.184 1.00 89.81 289 HIS A CA 1
ATOM 2157 C C . HIS A 1 289 ? 11.121 -15.972 0.484 1.00 89.81 289 HIS A C 1
ATOM 2159 O O . HIS A 1 289 ? 11.752 -16.662 -0.327 1.00 89.81 289 HIS A O 1
ATOM 2165 N N . LEU A 1 290 ? 11.670 -15.603 1.646 1.00 85.19 290 LEU A N 1
ATOM 2166 C CA . LEU A 1 290 ? 13.010 -15.997 2.072 1.00 85.19 290 LEU A CA 1
ATOM 2167 C C . LEU A 1 290 ? 13.028 -17.472 2.508 1.00 85.19 290 LEU A C 1
ATOM 2169 O O . LEU A 1 290 ? 12.609 -17.841 3.600 1.00 85.19 290 LEU A O 1
ATOM 2173 N N . ARG A 1 291 ? 13.600 -18.335 1.662 1.00 68.94 291 ARG A N 1
ATOM 2174 C CA . ARG A 1 291 ? 13.800 -19.768 1.967 1.00 68.94 291 ARG A CA 1
ATOM 2175 C C . ARG A 1 291 ? 14.987 -20.045 2.900 1.00 68.94 291 ARG A C 1
ATOM 2177 O O . ARG A 1 291 ? 15.146 -21.168 3.368 1.00 68.94 291 ARG A O 1
ATOM 2184 N N . THR A 1 292 ? 15.846 -19.052 3.146 1.00 68.44 292 THR A N 1
ATOM 2185 C CA . THR A 1 292 ? 17.003 -19.177 4.045 1.00 68.44 292 THR A CA 1
ATOM 2186 C C . THR A 1 292 ? 16.562 -18.933 5.496 1.00 68.44 292 THR A C 1
ATOM 2188 O O . THR A 1 292 ? 16.132 -17.817 5.789 1.00 68.44 292 THR A O 1
ATOM 2191 N N . PRO A 1 293 ? 16.707 -19.912 6.416 1.00 70.31 293 PRO A N 1
ATOM 2192 C CA . PRO A 1 293 ? 16.128 -19.826 7.760 1.00 70.31 293 PRO A CA 1
ATOM 2193 C C . PRO A 1 293 ? 16.526 -18.579 8.564 1.00 70.31 293 PRO A C 1
ATOM 2195 O O . PRO A 1 293 ? 15.658 -17.973 9.179 1.00 70.31 293 PRO A O 1
ATOM 2198 N N . GLY A 1 294 ? 17.796 -18.151 8.504 1.00 79.19 294 GLY A N 1
ATOM 2199 C CA . GLY A 1 294 ? 18.294 -16.998 9.271 1.00 79.19 294 GLY A CA 1
ATOM 2200 C C . GLY A 1 294 ? 17.661 -15.663 8.861 1.00 79.19 294 GLY A C 1
ATOM 2201 O O . GLY A 1 294 ? 16.995 -15.026 9.666 1.00 79.19 294 GLY A O 1
ATOM 2202 N N . TYR A 1 295 ? 17.782 -15.266 7.588 1.00 81.38 295 TYR A N 1
ATOM 2203 C CA . TYR A 1 295 ? 17.225 -13.987 7.119 1.00 81.38 295 TYR A CA 1
ATOM 2204 C C . TYR A 1 295 ? 15.698 -13.925 7.209 1.00 81.38 295 TYR A C 1
ATOM 2206 O O . TYR A 1 295 ? 15.135 -12.873 7.506 1.00 81.38 295 TYR A O 1
ATOM 2214 N N . ALA A 1 296 ? 15.021 -15.049 6.960 1.00 87.19 296 ALA A N 1
ATOM 2215 C CA . ALA A 1 296 ? 13.575 -15.131 7.112 1.00 87.19 296 ALA A CA 1
ATOM 2216 C C . ALA A 1 296 ? 13.157 -14.931 8.576 1.00 87.19 296 ALA A C 1
ATOM 2218 O O . ALA A 1 296 ? 12.180 -14.237 8.852 1.00 87.19 296 ALA A O 1
ATOM 2219 N N . GLN A 1 297 ? 13.898 -15.522 9.517 1.00 87.81 297 GLN A N 1
ATOM 2220 C CA . GLN A 1 297 ? 13.673 -15.338 10.946 1.00 87.81 297 GLN A CA 1
ATOM 2221 C C . GLN A 1 297 ? 13.927 -13.888 11.371 1.00 87.81 297 GLN A C 1
ATOM 2223 O O . GLN A 1 297 ? 13.038 -13.290 11.970 1.00 87.81 297 GLN A O 1
ATOM 2228 N N . ASP A 1 298 ? 15.056 -13.290 10.984 1.00 87.81 298 ASP A N 1
ATOM 2229 C CA . ASP A 1 298 ? 15.391 -11.898 11.316 1.00 87.81 298 ASP A CA 1
ATOM 2230 C C . ASP A 1 298 ? 14.324 -10.911 10.812 1.00 87.81 298 ASP A C 1
ATOM 2232 O O . ASP A 1 298 ? 13.903 -10.000 11.533 1.00 87.81 298 ASP A O 1
ATOM 2236 N N . ALA A 1 299 ? 13.844 -11.109 9.577 1.00 90.50 299 ALA A N 1
ATOM 2237 C CA . ALA A 1 299 ? 12.780 -10.297 8.996 1.00 90.50 299 ALA A CA 1
ATOM 2238 C C . ALA A 1 299 ? 11.462 -10.444 9.777 1.00 90.50 299 ALA A C 1
ATOM 2240 O O . ALA A 1 299 ? 10.848 -9.430 10.120 1.00 90.50 299 ALA A O 1
ATOM 2241 N N . ARG A 1 300 ? 11.056 -11.677 10.133 1.00 92.31 300 ARG A N 1
ATOM 2242 C CA . ARG A 1 300 ? 9.869 -11.912 10.980 1.00 92.31 300 ARG A CA 1
ATOM 2243 C C . ARG A 1 300 ? 10.030 -11.260 12.343 1.00 92.31 300 ARG A C 1
ATOM 2245 O O . ARG A 1 300 ? 9.150 -10.515 12.757 1.00 92.31 300 ARG A O 1
ATOM 2252 N N . GLU A 1 301 ? 11.133 -11.511 13.037 1.00 91.88 301 GLU A N 1
ATOM 2253 C CA . GLU A 1 301 ? 11.382 -10.977 14.378 1.00 91.88 301 GLU A CA 1
ATOM 2254 C C . GLU A 1 301 ? 11.341 -9.449 14.390 1.00 91.88 301 GLU A C 1
ATOM 2256 O O . GLU A 1 301 ? 10.693 -8.851 15.254 1.00 91.88 301 GLU A O 1
ATOM 2261 N N . ARG A 1 302 ? 11.963 -8.797 13.399 1.00 93.56 302 ARG A N 1
ATOM 2262 C CA . ARG A 1 302 ? 11.878 -7.343 13.246 1.00 93.56 302 ARG A CA 1
ATOM 2263 C C . ARG A 1 302 ? 10.440 -6.888 12.998 1.00 93.56 302 ARG A C 1
ATOM 2265 O O . ARG A 1 302 ? 9.998 -5.965 13.680 1.00 93.56 302 ARG A O 1
ATOM 2272 N N . ALA A 1 303 ? 9.707 -7.530 12.088 1.00 95.31 303 ALA A N 1
ATOM 2273 C CA . ALA A 1 303 ? 8.309 -7.192 11.822 1.00 95.31 303 ALA A CA 1
ATOM 2274 C C . ALA A 1 303 ? 7.446 -7.302 13.087 1.00 95.31 303 ALA A C 1
ATOM 2276 O O . ALA A 1 303 ? 6.740 -6.357 13.436 1.00 95.31 303 ALA A O 1
ATOM 2277 N N . TYR A 1 304 ? 7.567 -8.407 13.830 1.00 95.56 304 TYR A N 1
ATOM 2278 C CA . TYR A 1 304 ? 6.865 -8.607 15.097 1.00 95.56 304 TYR A CA 1
ATOM 2279 C C . TYR A 1 304 ? 7.206 -7.515 16.106 1.00 95.56 304 TYR A C 1
ATOM 2281 O O . TYR A 1 304 ? 6.297 -6.952 16.709 1.00 95.56 304 TYR A O 1
ATOM 2289 N N . ARG A 1 305 ? 8.486 -7.162 16.271 1.00 95.50 305 ARG A N 1
ATOM 2290 C CA . ARG A 1 305 ? 8.891 -6.079 17.180 1.00 95.50 305 ARG A CA 1
ATOM 2291 C C . ARG A 1 305 ? 8.265 -4.742 16.795 1.00 95.50 305 ARG A C 1
ATOM 2293 O O . ARG A 1 305 ? 7.750 -4.065 17.678 1.00 95.50 305 ARG A O 1
ATOM 2300 N N . ILE A 1 306 ? 8.259 -4.390 15.507 1.00 97.06 306 ILE A N 1
ATOM 2301 C CA . ILE A 1 306 ? 7.604 -3.167 15.025 1.00 97.06 306 ILE A CA 1
ATOM 2302 C C . ILE A 1 306 ? 6.107 -3.205 15.354 1.00 97.06 306 ILE A C 1
ATOM 2304 O O . ILE A 1 306 ? 5.599 -2.290 15.993 1.00 97.06 306 ILE A O 1
ATOM 2308 N N . ILE A 1 307 ? 5.404 -4.282 14.993 1.00 97.69 307 ILE A N 1
ATOM 2309 C CA . ILE A 1 307 ? 3.950 -4.406 15.192 1.00 97.69 307 ILE A CA 1
ATOM 2310 C C . ILE A 1 307 ? 3.588 -4.340 16.676 1.00 97.69 307 ILE A C 1
ATOM 2312 O O . ILE A 1 307 ? 2.650 -3.640 17.043 1.00 97.69 307 ILE A O 1
ATOM 2316 N N . ARG A 1 308 ? 4.344 -5.025 17.544 1.00 96.19 308 ARG A N 1
ATOM 2317 C CA . ARG A 1 308 ? 4.167 -4.957 19.003 1.00 96.19 308 ARG A CA 1
ATOM 2318 C C . ARG A 1 308 ? 4.317 -3.519 19.494 1.00 96.19 308 ARG A C 1
ATOM 2320 O O . ARG A 1 308 ? 3.437 -3.041 20.198 1.00 96.19 308 ARG A O 1
ATOM 2327 N N . THR A 1 309 ? 5.360 -2.809 19.052 1.00 96.69 309 THR A N 1
ATOM 2328 C CA . THR A 1 309 ? 5.558 -1.395 19.395 1.00 96.69 309 THR A CA 1
ATOM 2329 C C . THR A 1 309 ? 4.385 -0.523 18.944 1.00 96.69 309 THR A C 1
ATOM 2331 O O . THR A 1 309 ? 3.893 0.272 19.739 1.00 96.69 309 THR A O 1
ATOM 2334 N N . LEU A 1 310 ? 3.897 -0.691 17.711 1.00 97.31 310 LEU A N 1
ATOM 2335 C CA . LEU A 1 310 ? 2.767 0.088 17.197 1.00 97.31 310 LEU A CA 1
ATOM 2336 C C . LEU A 1 310 ? 1.478 -0.180 17.984 1.00 97.31 310 LEU A C 1
ATOM 2338 O O . LEU A 1 310 ? 0.779 0.762 18.352 1.00 97.31 310 LEU A O 1
ATOM 2342 N N . VAL A 1 311 ? 1.184 -1.449 18.279 1.00 95.81 311 VAL A N 1
ATOM 2343 C CA . VAL A 1 311 ? -0.019 -1.853 19.023 1.00 95.81 311 VAL A CA 1
ATOM 2344 C C . VAL A 1 311 ? 0.018 -1.372 20.473 1.00 95.81 311 VAL A C 1
ATOM 2346 O O . VAL A 1 311 ? -0.997 -0.914 20.984 1.00 95.81 311 VAL A O 1
ATOM 2349 N N . GLU A 1 312 ? 1.165 -1.476 21.142 1.00 93.94 312 GLU A N 1
ATOM 2350 C CA . GLU A 1 312 ? 1.288 -1.139 22.565 1.00 93.94 312 GLU A CA 1
ATOM 2351 C C . GLU A 1 312 ? 1.379 0.369 22.820 1.00 93.94 312 GLU A C 1
ATOM 2353 O O . GLU A 1 312 ? 0.881 0.836 23.843 1.00 93.94 312 GLU A O 1
ATOM 2358 N N . TRP A 1 313 ? 2.002 1.129 21.911 1.00 94.44 313 TRP A N 1
ATOM 2359 C CA . TRP A 1 313 ? 2.400 2.514 22.190 1.00 94.44 313 TRP A CA 1
ATOM 2360 C C . TRP A 1 313 ? 1.862 3.552 21.206 1.00 94.44 313 TRP A C 1
ATOM 2362 O O . TRP A 1 313 ? 1.950 4.743 21.497 1.00 94.44 313 TRP A O 1
ATOM 2372 N N . CYS A 1 314 ? 1.339 3.145 20.045 1.00 94.44 314 CYS A N 1
ATOM 2373 C CA . CYS A 1 314 ? 0.952 4.088 18.988 1.00 94.44 314 CYS A CA 1
ATOM 2374 C C . CYS A 1 314 ? -0.519 3.994 18.571 1.00 94.44 314 CYS A C 1
ATOM 2376 O O . CYS A 1 314 ? -1.047 4.953 18.002 1.00 94.44 314 CYS A O 1
ATOM 2378 N N . MET A 1 315 ? -1.198 2.878 18.835 1.00 92.94 315 MET A N 1
ATOM 2379 C CA . MET A 1 315 ? -2.641 2.783 18.625 1.00 92.94 315 MET A CA 1
ATOM 2380 C C . MET A 1 315 ? -3.391 3.721 19.574 1.00 92.94 315 MET A C 1
ATOM 2382 O O . MET A 1 315 ? -3.050 3.846 20.751 1.00 92.94 315 MET A O 1
ATOM 2386 N N . ALA A 1 316 ? -4.430 4.376 19.057 1.00 86.75 316 ALA A N 1
ATOM 2387 C CA . ALA A 1 316 ? -5.319 5.196 19.866 1.00 86.75 316 ALA A CA 1
ATOM 2388 C C . ALA A 1 316 ? -5.941 4.361 21.010 1.00 86.75 316 ALA A C 1
ATOM 2390 O O . ALA A 1 316 ? -6.210 3.172 20.813 1.00 86.75 316 ALA A O 1
ATOM 2391 N N . PRO A 1 317 ? -6.220 4.950 22.191 1.00 75.38 317 PRO A N 1
ATOM 2392 C CA . PRO A 1 317 ? -6.755 4.208 23.339 1.00 75.38 317 PRO A CA 1
ATOM 2393 C C . PRO A 1 317 ? -8.090 3.494 23.080 1.00 75.38 317 PRO A C 1
ATOM 2395 O O . PRO A 1 317 ? -8.389 2.490 23.720 1.00 75.38 317 PRO A O 1
ATOM 2398 N N . ASP A 1 318 ? -8.894 3.995 22.141 1.00 74.38 318 ASP A N 1
ATOM 2399 C CA . ASP A 1 318 ? -10.154 3.386 21.695 1.00 74.38 318 ASP A CA 1
ATOM 2400 C C . ASP A 1 318 ? -9.955 2.324 20.591 1.00 74.38 318 ASP A C 1
ATOM 2402 O O . ASP A 1 318 ? -10.922 1.870 19.967 1.00 74.38 318 ASP A O 1
ATOM 2406 N N . GLY A 1 319 ? -8.697 1.976 20.306 1.00 66.50 319 GLY A N 1
ATOM 2407 C CA . GLY A 1 319 ? -8.271 1.095 19.225 1.00 66.50 319 GLY A CA 1
ATOM 2408 C C . GLY A 1 319 ? -8.512 1.662 17.826 1.00 66.50 319 GLY A C 1
ATOM 2409 O O . GLY A 1 319 ? -8.362 0.923 16.862 1.00 66.50 319 GLY A O 1
ATOM 2410 N N . GLY A 1 320 ? -8.916 2.930 17.693 1.00 77.06 320 GLY A N 1
ATOM 2411 C CA . GLY A 1 320 ? -9.552 3.465 16.489 1.00 77.06 320 GLY A CA 1
ATOM 2412 C C . GLY A 1 320 ? -8.643 3.805 15.308 1.00 77.06 320 GLY A C 1
ATOM 2413 O O . GLY A 1 320 ? -9.180 4.141 14.255 1.00 77.06 320 GLY A O 1
ATOM 2414 N N . GLY A 1 321 ? -7.321 3.728 15.473 1.00 89.81 321 GLY A N 1
ATOM 2415 C CA . GLY A 1 321 ? -6.343 4.101 14.449 1.00 89.81 321 GLY A CA 1
ATOM 2416 C C . GLY A 1 321 ? -4.920 4.208 14.994 1.00 89.81 321 GLY A C 1
ATOM 2417 O O . GLY A 1 321 ? -4.701 4.218 16.210 1.00 89.81 321 GLY A O 1
ATOM 2418 N N . LEU A 1 322 ? -3.943 4.267 14.096 1.00 94.06 322 LEU A N 1
ATOM 2419 C CA . LEU A 1 322 ? -2.525 4.399 14.406 1.00 94.06 322 LEU A CA 1
ATOM 2420 C C . LEU A 1 322 ? -2.126 5.879 14.463 1.00 94.06 322 LEU A C 1
ATOM 2422 O O . LEU A 1 322 ? -2.097 6.560 13.442 1.00 94.06 322 LEU A O 1
ATOM 2426 N N . THR A 1 323 ? -1.781 6.377 15.650 1.00 92.94 323 THR A N 1
ATOM 2427 C CA . THR A 1 323 ? -1.385 7.779 15.873 1.00 92.94 323 THR A CA 1
ATOM 2428 C C . THR A 1 323 ? 0.133 7.964 15.771 1.00 92.94 323 THR A C 1
ATOM 2430 O O . THR A 1 323 ? 0.873 6.994 15.600 1.00 92.94 323 THR A O 1
ATOM 2433 N N . GLY A 1 324 ? 0.626 9.205 15.856 1.00 91.31 324 GLY A N 1
ATOM 2434 C CA . GLY A 1 324 ? 2.070 9.482 15.842 1.00 91.31 324 GLY A CA 1
ATOM 2435 C C . GLY A 1 324 ? 2.736 9.342 14.468 1.00 91.31 324 GLY A C 1
ATOM 2436 O O . GLY A 1 324 ? 3.951 9.176 14.393 1.00 91.31 324 GLY A O 1
ATOM 2437 N N . GLY A 1 325 ? 1.952 9.375 13.390 1.00 92.50 325 GLY A N 1
ATOM 2438 C CA . GLY A 1 325 ? 2.442 9.411 12.019 1.00 92.50 325 GLY A CA 1
ATOM 2439 C C . GLY A 1 325 ? 2.847 10.817 11.590 1.00 92.50 325 GLY A C 1
ATOM 2440 O O . GLY A 1 325 ? 2.579 11.806 12.280 1.00 92.50 325 GLY A O 1
ATOM 2441 N N . SER A 1 326 ? 3.450 10.902 10.407 1.00 91.25 326 SER A N 1
ATOM 2442 C CA . SER A 1 326 ? 3.807 12.177 9.790 1.00 91.25 326 SER A CA 1
ATOM 2443 C C . SER A 1 326 ? 3.476 12.193 8.299 1.00 91.25 326 SER A C 1
ATOM 2445 O O . SER A 1 326 ? 3.519 11.169 7.613 1.00 91.25 326 SER A O 1
ATOM 2447 N N . TYR A 1 327 ? 3.125 13.360 7.768 1.00 89.31 327 TYR A N 1
ATOM 2448 C CA . TYR A 1 327 ? 2.763 13.536 6.369 1.00 89.31 327 TYR A CA 1
ATOM 2449 C C . TYR A 1 327 ? 3.332 14.835 5.807 1.00 89.31 327 TYR A C 1
ATOM 2451 O O . TYR A 1 327 ? 2.997 15.924 6.266 1.00 89.31 327 TYR A O 1
ATOM 2459 N N . ASP A 1 328 ? 4.184 14.702 4.793 1.00 85.38 328 ASP A N 1
ATOM 2460 C CA . ASP A 1 328 ? 4.687 15.826 4.014 1.00 85.38 328 ASP A CA 1
ATOM 2461 C C . ASP A 1 328 ? 3.604 16.323 3.045 1.00 85.38 328 ASP A C 1
ATOM 2463 O O . ASP A 1 328 ? 3.173 15.611 2.131 1.00 85.38 328 ASP A O 1
ATOM 2467 N N . THR A 1 329 ? 3.118 17.537 3.291 1.00 82.69 329 THR A N 1
ATOM 2468 C CA . THR A 1 329 ? 2.104 18.203 2.474 1.00 82.69 329 THR A CA 1
ATOM 2469 C C . THR A 1 329 ? 2.738 19.320 1.655 1.00 82.69 329 THR A C 1
ATOM 2471 O O . THR A 1 329 ? 3.825 19.803 1.952 1.00 82.69 329 THR A O 1
ATOM 2474 N N . ARG A 1 330 ? 2.001 19.867 0.681 1.00 75.50 330 ARG A N 1
ATOM 2475 C CA . ARG A 1 330 ? 2.441 21.088 -0.023 1.00 75.50 330 ARG A CA 1
ATOM 2476 C C . ARG A 1 330 ? 2.654 22.297 0.904 1.00 75.50 330 ARG A C 1
ATOM 2478 O O . ARG A 1 330 ? 3.249 23.275 0.471 1.00 75.50 330 ARG A O 1
ATOM 2485 N N . GLN A 1 331 ? 2.119 22.258 2.124 1.00 78.81 331 GLN A N 1
ATOM 2486 C CA . GLN A 1 331 ? 2.241 23.310 3.135 1.00 78.81 331 GLN A CA 1
ATOM 2487 C C . GLN A 1 331 ? 3.351 23.011 4.158 1.00 78.81 331 GLN A C 1
ATOM 2489 O O . GLN A 1 331 ? 3.563 23.810 5.065 1.00 78.81 331 GLN A O 1
ATOM 2494 N N . GLY A 1 332 ? 4.056 21.884 4.011 1.00 81.56 332 GLY A N 1
ATOM 2495 C CA . GLY A 1 332 ? 5.077 21.399 4.934 1.00 81.56 332 GLY A CA 1
ATOM 2496 C C . GLY A 1 332 ? 4.673 20.117 5.662 1.00 81.56 332 GLY A C 1
ATOM 2497 O O . GLY A 1 332 ? 3.589 19.557 5.448 1.00 81.56 332 GLY A O 1
ATOM 2498 N N . LEU A 1 333 ? 5.576 19.657 6.529 1.00 85.06 333 LEU A N 1
ATOM 2499 C CA . LEU A 1 333 ? 5.423 18.444 7.322 1.00 85.06 333 LEU A CA 1
ATOM 2500 C C . LEU A 1 333 ? 4.365 18.627 8.419 1.00 85.06 333 LEU A C 1
ATOM 2502 O O . LEU A 1 333 ? 4.478 19.502 9.274 1.00 85.06 333 LEU A O 1
ATOM 2506 N N . VAL A 1 334 ? 3.356 17.758 8.419 1.00 87.94 334 VAL A N 1
ATOM 2507 C CA . VAL A 1 334 ? 2.364 17.630 9.492 1.00 87.94 334 VAL A CA 1
ATOM 2508 C C . VAL A 1 334 ? 2.703 16.384 10.304 1.00 87.94 334 VAL A C 1
ATOM 2510 O O . VAL A 1 334 ? 2.828 15.301 9.737 1.00 87.94 334 VAL A O 1
ATOM 2513 N N . THR A 1 335 ? 2.853 16.516 11.619 1.00 89.69 335 THR A N 1
ATOM 2514 C CA . THR A 1 335 ? 3.248 15.422 12.523 1.00 89.69 335 THR A CA 1
ATOM 2515 C C . THR A 1 335 ? 2.142 15.095 13.527 1.00 89.69 335 THR A C 1
ATOM 2517 O O . THR A 1 335 ? 1.195 15.863 13.699 1.00 89.69 335 THR A O 1
ATOM 2520 N N . GLY A 1 336 ? 2.236 13.935 14.183 1.00 89.25 336 GLY A N 1
ATOM 2521 C CA . GLY A 1 336 ? 1.244 13.499 15.173 1.00 89.25 336 GLY A CA 1
ATOM 2522 C C . GLY A 1 336 ? -0.092 13.075 14.558 1.00 89.25 336 GLY A C 1
ATOM 2523 O O . GLY A 1 336 ? -1.119 13.103 15.237 1.00 89.25 336 GLY A O 1
ATOM 2524 N N . VAL A 1 337 ? -0.089 12.698 13.278 1.00 92.00 337 VAL A N 1
ATOM 2525 C CA . VAL A 1 337 ? -1.307 12.350 12.539 1.00 92.00 337 VAL A CA 1
ATOM 2526 C C . VAL A 1 337 ? -1.628 10.863 12.636 1.00 92.00 337 VAL A C 1
ATOM 2528 O O . VAL A 1 337 ? -0.742 10.021 12.775 1.00 92.00 337 VAL A O 1
ATOM 2531 N N . GLU A 1 338 ? -2.906 10.545 12.506 1.00 95.19 338 GLU A N 1
ATOM 2532 C CA . GLU A 1 338 ? -3.377 9.244 12.047 1.00 95.19 338 GLU A CA 1
ATOM 2533 C C . GLU A 1 338 ? -3.489 9.273 10.524 1.00 95.19 338 GLU A C 1
ATOM 2535 O O . GLU A 1 338 ? -3.901 10.282 9.946 1.00 95.19 338 GLU A O 1
ATOM 2540 N N . SER A 1 339 ? -3.090 8.190 9.861 1.00 95.75 339 SER A N 1
ATOM 2541 C CA . SER A 1 339 ? -3.036 8.133 8.402 1.00 95.75 339 SER A CA 1
ATOM 2542 C C . SER A 1 339 ? -3.591 6.824 7.869 1.00 95.75 339 SER A C 1
ATOM 2544 O O . SER A 1 339 ? -3.282 5.752 8.386 1.00 95.75 339 SER A O 1
ATOM 2546 N N . VAL A 1 340 ? -4.341 6.904 6.769 1.00 97.38 340 VAL A N 1
ATOM 2547 C CA . VAL A 1 340 ? -5.009 5.729 6.197 1.00 97.38 340 VAL A CA 1
ATOM 2548 C C . VAL A 1 340 ? -4.022 4.661 5.717 1.00 97.38 340 VAL A C 1
ATOM 2550 O O . VAL A 1 340 ? -4.330 3.473 5.748 1.00 97.38 340 VAL A O 1
ATOM 2553 N N . TRP A 1 341 ? -2.821 5.057 5.278 1.00 97.31 341 TRP A N 1
ATOM 2554 C CA . TRP A 1 341 ? -1.779 4.098 4.910 1.00 97.31 341 TRP A CA 1
ATOM 2555 C C . TRP A 1 341 ? -1.202 3.403 6.145 1.00 97.31 341 TRP A C 1
ATOM 2557 O O . TRP A 1 341 ? -0.997 2.195 6.100 1.00 97.31 341 TRP A O 1
ATOM 2567 N N . GLY A 1 342 ? -0.984 4.127 7.248 1.00 97.69 342 GLY A N 1
ATOM 2568 C CA . GLY A 1 342 ? -0.532 3.532 8.505 1.00 97.69 342 GLY A CA 1
ATOM 2569 C C . GLY A 1 342 ? -1.531 2.508 9.038 1.00 97.69 342 GLY A C 1
ATOM 2570 O O . GLY A 1 342 ? -1.145 1.376 9.328 1.00 97.69 342 GLY A O 1
ATOM 2571 N N . ASP A 1 343 ? -2.815 2.870 9.062 1.00 98.06 343 ASP A N 1
ATOM 2572 C CA . ASP A 1 343 ? -3.892 1.960 9.462 1.00 98.06 343 ASP A CA 1
ATOM 2573 C C . ASP A 1 343 ? -3.958 0.738 8.543 1.00 98.06 343 ASP A C 1
ATOM 2575 O O . ASP A 1 343 ? -4.011 -0.395 9.016 1.00 98.06 343 ASP A O 1
ATOM 2579 N N . PHE A 1 344 ? -3.909 0.943 7.224 1.00 98.56 344 PHE A N 1
ATOM 2580 C CA . PHE A 1 344 ? -3.975 -0.148 6.255 1.00 98.56 344 PHE A CA 1
ATOM 2581 C C . PHE A 1 344 ? -2.846 -1.160 6.427 1.00 98.56 344 PHE A C 1
ATOM 2583 O O . PHE A 1 344 ? -3.117 -2.355 6.537 1.00 98.56 344 PHE A O 1
ATOM 2590 N N . PHE A 1 345 ? -1.591 -0.711 6.470 1.00 98.50 345 PHE A N 1
ATOM 2591 C CA . PHE A 1 345 ? -0.464 -1.638 6.559 1.00 98.50 345 PHE A CA 1
ATOM 2592 C C . PHE A 1 345 ? -0.362 -2.308 7.934 1.00 98.50 345 PHE A C 1
ATOM 2594 O O . PHE A 1 345 ? 0.040 -3.469 8.003 1.00 98.50 345 PHE A O 1
ATOM 2601 N N . LEU A 1 346 ? -0.798 -1.645 9.014 1.00 98.50 346 LEU A N 1
ATOM 2602 C CA . LEU A 1 346 ? -0.918 -2.299 10.317 1.00 98.50 346 LEU A CA 1
ATOM 2603 C C . LEU A 1 346 ? -2.019 -3.369 10.299 1.00 98.50 346 LEU A C 1
ATOM 2605 O O . LEU A 1 346 ? -1.775 -4.491 10.738 1.00 98.50 346 LEU A O 1
ATOM 2609 N N . ALA A 1 347 ? -3.202 -3.058 9.757 1.00 98.38 347 ALA A N 1
ATOM 2610 C CA . ALA A 1 347 ? -4.289 -4.025 9.612 1.00 98.38 347 ALA A CA 1
ATOM 2611 C C . ALA A 1 347 ? -3.862 -5.226 8.762 1.00 98.38 347 ALA A C 1
ATOM 2613 O O . ALA A 1 347 ? -4.133 -6.366 9.132 1.00 98.38 347 ALA A O 1
ATOM 2614 N N . LEU A 1 348 ? -3.162 -4.974 7.653 1.00 98.44 348 LEU A N 1
ATOM 2615 C CA . LEU A 1 348 ? -2.643 -6.012 6.772 1.00 98.44 348 LEU A CA 1
ATOM 2616 C C . LEU A 1 348 ? -1.657 -6.921 7.512 1.00 98.44 348 LEU A C 1
ATOM 2618 O O . LEU A 1 348 ? -1.816 -8.138 7.495 1.00 98.44 348 LEU A O 1
ATOM 2622 N N . ALA A 1 349 ? -0.679 -6.346 8.215 1.00 98.00 349 ALA A N 1
ATOM 2623 C CA . ALA A 1 349 ? 0.301 -7.117 8.973 1.00 98.00 349 ALA A CA 1
ATOM 2624 C C . ALA A 1 349 ? -0.346 -7.950 10.095 1.00 98.00 349 ALA A C 1
ATOM 2626 O O . ALA A 1 349 ? 0.025 -9.105 10.307 1.00 98.00 349 ALA A O 1
ATOM 2627 N N . LEU A 1 350 ? -1.341 -7.394 10.793 1.00 97.75 350 LEU A N 1
ATOM 2628 C CA . LEU A 1 350 ? -2.104 -8.113 11.816 1.00 97.75 350 LEU A CA 1
ATOM 2629 C C . LEU A 1 350 ? -2.938 -9.253 11.216 1.00 97.75 350 LEU A C 1
ATOM 2631 O O . LEU A 1 350 ? -2.953 -10.340 11.786 1.00 97.75 350 LEU A O 1
ATOM 2635 N N . ALA A 1 351 ? -3.584 -9.032 10.068 1.00 97.19 351 ALA A N 1
ATOM 2636 C CA . ALA A 1 351 ? -4.344 -10.060 9.357 1.00 97.19 351 ALA A CA 1
ATOM 2637 C C . ALA A 1 351 ? -3.442 -11.193 8.835 1.00 97.19 351 ALA A C 1
ATOM 2639 O O . ALA A 1 351 ? -3.836 -12.358 8.864 1.00 97.19 351 ALA A O 1
ATOM 2640 N N . VAL A 1 352 ? -2.204 -10.876 8.436 1.00 96.56 352 VAL A N 1
ATOM 2641 C CA . VAL A 1 352 ? -1.187 -11.876 8.073 1.00 96.56 352 VAL A CA 1
ATOM 2642 C C . VAL A 1 352 ? -0.745 -12.702 9.282 1.00 96.56 352 VAL A C 1
ATOM 2644 O O . VAL A 1 352 ? -0.712 -13.926 9.205 1.00 96.56 352 VAL A O 1
ATOM 2647 N N . ILE A 1 353 ? -0.448 -12.062 10.419 1.00 95.06 353 ILE A N 1
ATOM 2648 C CA . ILE A 1 353 ? -0.092 -12.766 11.668 1.00 95.06 353 ILE A CA 1
ATOM 2649 C C . ILE A 1 353 ? -1.240 -13.656 12.152 1.00 95.06 353 ILE A C 1
ATOM 2651 O O . ILE A 1 353 ? -1.010 -14.728 12.710 1.00 95.06 353 ILE A O 1
ATOM 2655 N N . GLU A 1 354 ? -2.474 -13.192 11.978 1.00 93.25 354 GLU A N 1
ATOM 2656 C CA . GLU A 1 354 ? -3.667 -13.925 12.380 1.00 93.25 354 GLU A CA 1
ATOM 2657 C C . GLU A 1 354 ? -4.040 -15.050 11.403 1.00 93.25 354 GLU A C 1
ATOM 2659 O O . GLU A 1 354 ? -4.733 -15.984 11.798 1.00 93.25 354 GLU A O 1
ATOM 2664 N N . GLY A 1 355 ? -3.533 -15.014 10.169 1.00 92.12 355 GLY A N 1
ATOM 2665 C CA . GLY A 1 355 ? -3.743 -16.046 9.154 1.00 92.12 355 GLY A CA 1
ATOM 2666 C C . GLY A 1 355 ? -4.976 -15.841 8.268 1.00 92.12 355 GLY A C 1
ATOM 2667 O O . GLY A 1 355 ? -5.245 -16.683 7.414 1.00 92.12 355 GLY A O 1
ATOM 2668 N N . SER A 1 356 ? -5.712 -14.734 8.415 1.00 91.81 356 SER A N 1
ATOM 2669 C CA . SER A 1 356 ? -6.837 -14.384 7.529 1.00 91.81 356 SER A CA 1
ATOM 2670 C C . SER A 1 356 ? -6.399 -13.825 6.173 1.00 91.81 356 SER A C 1
ATOM 2672 O O . SER A 1 356 ? -7.185 -13.838 5.225 1.00 91.81 356 SER A O 1
ATOM 2674 N N . VAL A 1 357 ? -5.151 -13.360 6.055 1.00 95.38 357 VAL A N 1
ATOM 2675 C CA . VAL A 1 357 ? -4.547 -12.922 4.789 1.00 95.38 357 VAL A CA 1
ATOM 2676 C C . VAL A 1 357 ? -3.220 -13.660 4.570 1.00 95.38 357 VAL A C 1
ATOM 2678 O O . VAL A 1 357 ? -2.370 -13.639 5.457 1.00 95.38 357 VAL A O 1
ATOM 2681 N N . PRO A 1 358 ? -2.995 -14.302 3.409 1.00 92.44 358 PRO A N 1
ATOM 2682 C CA . PRO A 1 358 ? -1.700 -14.896 3.084 1.00 92.44 358 PRO A CA 1
ATOM 2683 C C . PRO A 1 358 ? -0.602 -13.832 2.940 1.00 92.44 358 PRO A C 1
ATOM 2685 O O . PRO A 1 358 ? -0.823 -12.789 2.322 1.00 92.44 358 PRO A O 1
ATOM 2688 N N . ALA A 1 359 ? 0.594 -14.107 3.466 1.00 88.44 359 ALA A N 1
ATOM 2689 C CA . ALA A 1 359 ? 1.720 -13.169 3.435 1.00 88.44 359 ALA A CA 1
ATOM 2690 C C . ALA A 1 359 ? 2.232 -12.866 2.013 1.00 88.44 359 ALA A C 1
ATOM 2692 O O . ALA A 1 359 ? 2.766 -11.787 1.775 1.00 88.44 359 ALA A O 1
ATOM 2693 N N . ASP A 1 360 ? 2.072 -13.791 1.064 1.00 81.69 360 ASP A N 1
ATOM 2694 C CA . ASP A 1 360 ? 2.544 -13.669 -0.319 1.00 81.69 360 ASP A CA 1
ATOM 2695 C C . ASP A 1 360 ? 1.614 -12.840 -1.221 1.00 81.69 360 ASP A C 1
ATOM 2697 O O . ASP A 1 360 ? 2.049 -12.324 -2.259 1.00 81.69 360 ASP A O 1
ATOM 2701 N N . GLN A 1 361 ? 0.345 -12.680 -0.834 1.00 70.44 361 GLN A N 1
ATOM 2702 C CA . GLN A 1 361 ? -0.683 -12.103 -1.700 1.00 70.44 361 GLN A CA 1
ATOM 2703 C C . GLN A 1 361 ? -0.806 -10.579 -1.643 1.00 70.44 361 GLN A C 1
ATOM 2705 O O . GLN A 1 361 ? -1.416 -10.018 -2.550 1.00 70.44 361 GLN A O 1
ATOM 2710 N N . CYS A 1 362 ? -0.256 -9.889 -0.640 1.00 59.47 362 CYS A N 1
ATOM 2711 C CA . CYS A 1 362 ? -0.475 -8.450 -0.440 1.00 59.47 362 CYS A CA 1
ATOM 2712 C C . CYS A 1 362 ? 0.816 -7.706 -0.117 1.00 59.47 362 CYS A C 1
ATOM 2714 O O . CYS A 1 362 ? 1.428 -7.980 0.931 1.00 59.47 362 CYS A O 1
#

Radius of gyration: 19.42 Å; chains: 1; bounding box: 47×50×62 Å

Sequence (362 aa):
MGTERNDFTVSGDVCSPLWAGRALDGLLSGVTRSHAGLDGRFPLYRTVGQDWVSSRRGSWTGGMWTGLLWIRALRSGDPLHVSQARQVHEALEVWSCANTATRGLIFWYPLALSRLLPLQDRAHLENGAGLAARSLLGHFSPAHGVVPWGDAFGGPGNRVRVDGAPGVAPLMSHAPGSTPESARRGVEHLRGHLRRCWDGRTLVPDHGLDDSAPVSEAAPYWSRGRAWLVTAFADAVGLGVISPQDPFLTGLLSTRAPLVPCAEEAGGLAGDTGAAAIEAAALLRLADHLRTPGYAQDARERAYRIIRTLVEWCMAPDGGGLTGGSYDTRQGLVTGVESVWGDFFLALALAVIEGSVPADQC

Secondary structure (DSSP, 8-state):
-----------S-----HHHHHHHHHHHHHHHHHHHTSTTPEEEEEETTSPPEEESS-GGGHHHHHHHHHHHHHHH--HHHHHHHHHHHHGGGGGTTSS-TTHHHHHHHHHHHHHTS--S--HHHHHHHHHHHHHHHHT-BTTTTB----STTSS--SEEEGGGSTTHHHHHHHSTT--HHHHHHHHHHHHHHHHHHB-SS-B--EEETT--S-SSS--TT-THHHHHHHHHHHHHHHTTSS-TT-HHHHHHT-TTS-SS-BSSTTT-S-B-HHHHHHHHHHHHHHHHH--SHHHHHHHHHHHHHHHHHHHHHTB-TTS--B-SEEEEETTEEEEEEEEHHHHHHHHHHHHHHHTSS-TTT-